Protein AF-0000000082580131 (afdb_homodimer)

Secondary structure (DSSP, 8-state):
-----------HHHHHHHHHHTT-EEEEEEEEEEEEEEHHHHHT--TT-EEEEEEETTSPEEEEETTEEEEEEEEEEETTEEEEEEEEE--HHHHTT-/-----------HHHHHHHHHHTT-EEEEEEEEEEEEEEHHHHHT--TT-EEEEEEETTSPEEEEETTEEEEEEEEEEETTEEEEEEEEE--HHHHTT-

InterPro domains:
  IPR001172 Flagellar motor switch FliN/Type III secretion HrcQb [PR00956] (20-36)
  IPR001172 Flagellar motor s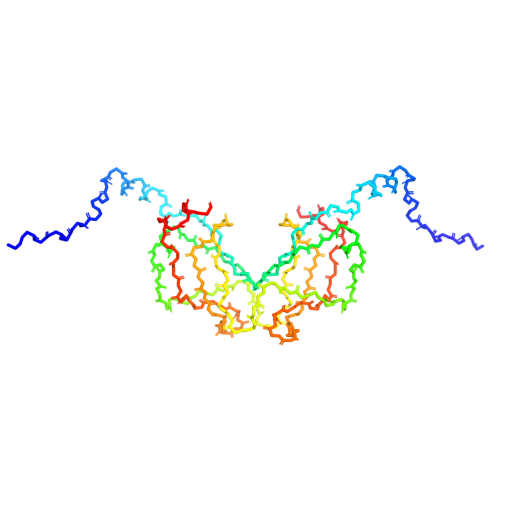witch FliN/Type III secretion HrcQb [PR00956] (37-53)
  IPR001172 Flagellar motor switch FliN/Type III secretion HrcQb [PR00956] (53-66)
  IPR001172 Flagellar motor switch FliN/Type III secretion HrcQb [PR00956] (66-81)
  IPR001543 Flagellar motor switch protein FliN-like, C-terminal domain [PF01052] (20-90)
  IPR012826 Flagellar motor switch FliN [TIGR02480] (18-91)
  IPR036429 SpoA-like superfamily [G3DSA:2.30.330.10] (9-98)
  IPR036429 SpoA-like superfamily [SSF101801] (17-95)
  IPR051469 Flagellar motor switch protein FliN/MopA/SpaO [PTHR43484] (13-96)

Organism: NCBI:txid68569

Radius of gyration: 21.47 Å; Cα contacts (8 Å, |Δi|>4): 349; chains: 2; bounding box: 39×54×79 Å

Foldseek 3Di:
DPPCPVPVPPPPVNVVVCVVCVPPDWDKDWDQFADDDDPVVVVPDDPPDDDDGPHDPPDWIFMDIVNHTFATFDWDDDDPDIDTDTDTGDDPVVVPPD/DPCCPVPVPPPPVNVVVCVVCVPPDWDKDWDQFADDDDPVVVVPDDPPDDDDGPDDPPDWIFMDIVNHTFATFDWDDDDPDIDTDTDTGDDPVVVPPD

Structure (mmCIF, N/CA/C/O backbone):
data_AF-0000000082580131-model_v1
#
loop_
_entity.id
_entity.type
_entity.pdbx_description
1 polymer 'Flagellar motor switch protein FliN'
#
loop_
_atom_site.group_PDB
_atom_site.id
_atom_site.type_symbol
_atom_site.label_atom_id
_atom_site.label_alt_id
_atom_site.label_comp_id
_atom_site.label_asym_id
_atom_site.label_entity_id
_atom_site.label_seq_id
_atom_site.pdbx_PDB_ins_code
_atom_site.Cartn_x
_atom_site.Cartn_y
_atom_site.Cartn_z
_atom_site.occupancy
_atom_site.B_iso_or_equiv
_atom_site.auth_seq_id
_atom_site.auth_comp_id
_atom_site.auth_asym_id
_atom_site.auth_atom_id
_atom_site.pdbx_PDB_model_num
ATOM 1 N N . MET A 1 1 ? 2.676 27.953 40.375 1 39.88 1 MET A N 1
ATOM 2 C CA . MET A 1 1 ? 2.039 27.172 39.312 1 39.88 1 MET A CA 1
ATOM 3 C C . MET A 1 1 ? 2.748 27.391 37.969 1 39.88 1 MET A C 1
ATOM 5 O O . MET A 1 1 ? 2.559 28.422 37.344 1 39.88 1 MET A O 1
ATOM 9 N N . ASN A 1 2 ? 4.082 27.047 37.938 1 44.62 2 ASN A N 1
ATOM 10 C CA . ASN A 1 2 ? 4.992 27.016 36.781 1 44.62 2 ASN A CA 1
ATOM 11 C C . ASN A 1 2 ? 4.375 26.297 35.594 1 44.62 2 ASN A C 1
ATOM 13 O O . ASN A 1 2 ? 4.035 25.109 35.688 1 44.62 2 ASN A O 1
ATOM 17 N N . ASP A 1 3 ? 3.447 26.984 34.906 1 39.78 3 ASP A N 1
ATOM 18 C CA . ASP A 1 3 ? 2.861 26.5 33.656 1 39.78 3 ASP A CA 1
ATOM 19 C C . ASP A 1 3 ? 3.902 25.781 32.781 1 39.78 3 ASP A C 1
ATOM 21 O O . ASP A 1 3 ? 4.785 26.422 32.219 1 39.78 3 ASP A O 1
ATOM 25 N N . MET A 1 4 ? 4.406 24.641 33.156 1 40.66 4 MET A N 1
ATOM 26 C CA . MET A 1 4 ? 5.137 23.578 32.469 1 40.66 4 MET A CA 1
ATOM 27 C C . MET A 1 4 ? 4.559 23.328 31.094 1 40.66 4 MET A C 1
ATOM 29 O O . MET A 1 4 ? 4.812 22.281 30.484 1 40.66 4 MET A O 1
ATOM 33 N N . THR A 1 5 ? 3.631 24.047 30.703 1 41.62 5 THR A N 1
ATOM 34 C CA . THR A 1 5 ? 3.381 23.734 29.312 1 41.62 5 THR A CA 1
ATOM 35 C C . THR A 1 5 ? 4.688 23.688 28.516 1 41.62 5 THR A C 1
ATOM 37 O O . THR A 1 5 ? 5.285 24.719 28.234 1 41.62 5 THR A O 1
ATOM 40 N N . ALA A 1 6 ? 5.68 22.906 28.828 1 40.09 6 ALA A N 1
ATOM 41 C CA . ALA A 1 6 ? 6.793 22.5 27.969 1 40.09 6 ALA A CA 1
ATOM 42 C C . ALA A 1 6 ? 6.41 22.625 26.484 1 40.09 6 ALA A C 1
ATOM 44 O O . ALA A 1 6 ? 5.871 21.672 25.906 1 40.09 6 ALA A O 1
ATOM 45 N N . ALA A 1 7 ? 5.824 23.703 26.047 1 45.91 7 ALA A N 1
ATOM 46 C CA . ALA A 1 7 ? 5.832 23.984 24.609 1 45.91 7 ALA A CA 1
ATOM 47 C C . ALA A 1 7 ? 7.145 23.531 23.969 1 45.91 7 ALA A C 1
ATOM 49 O O . ALA A 1 7 ? 8.227 23.797 24.5 1 45.91 7 ALA A O 1
ATOM 50 N N . PHE A 1 8 ? 7.203 22.359 23.422 1 51.5 8 PHE A N 1
ATOM 51 C CA . PHE A 1 8 ? 8.344 22 22.578 1 51.5 8 PHE A CA 1
ATOM 52 C C . PHE A 1 8 ? 8.93 23.219 21.891 1 51.5 8 PHE A C 1
ATOM 54 O O . PHE A 1 8 ? 8.289 23.812 21.016 1 51.5 8 PHE A O 1
ATOM 61 N N . GLN A 1 9 ? 9.484 24.047 22.719 1 56.69 9 GLN A N 1
ATOM 62 C CA . GLN A 1 9 ? 10.266 25.125 22.109 1 56.69 9 GLN A CA 1
ATOM 63 C C . GLN A 1 9 ? 10.938 24.656 20.812 1 56.69 9 GLN A C 1
ATOM 65 O O . GLN A 1 9 ? 11.922 23.922 20.859 1 56.69 9 GLN A O 1
ATOM 70 N N . VAL A 1 10 ? 10.039 24.531 19.922 1 63.47 10 VAL A N 1
ATOM 71 C CA . VAL A 1 10 ? 10.688 24.375 18.625 1 63.47 10 VAL A CA 1
ATOM 72 C C . VAL A 1 10 ? 11.805 25.406 18.484 1 63.47 10 VAL A C 1
ATOM 74 O O . VAL A 1 10 ? 11.57 26.609 18.625 1 63.47 10 VAL A O 1
ATOM 77 N N . ASP A 1 11 ? 12.992 24.812 18.641 1 73.88 11 ASP A N 1
ATOM 78 C CA . ASP A 1 11 ? 14.125 25.688 18.344 1 73.88 11 ASP A CA 1
ATOM 79 C C . ASP A 1 11 ? 13.844 26.547 17.109 1 73.88 11 ASP A C 1
ATOM 81 O O . ASP A 1 11 ? 13.297 26.062 16.125 1 73.88 11 ASP A O 1
ATOM 85 N N . THR A 1 12 ? 13.789 27.812 17.297 1 78.25 12 THR A N 1
ATOM 86 C CA . THR A 1 12 ? 13.617 28.812 16.25 1 78.25 12 THR A CA 1
ATOM 87 C C . THR A 1 12 ? 14.305 28.359 14.961 1 78.25 12 THR A C 1
ATOM 89 O O . THR A 1 12 ? 13.781 28.578 13.867 1 78.25 12 THR A O 1
ATOM 92 N N . ALA A 1 13 ? 15.383 27.656 15.125 1 81.75 13 ALA A N 1
ATOM 93 C CA . ALA A 1 13 ? 16.109 27.203 13.938 1 81.75 13 ALA A CA 1
ATOM 94 C C . ALA A 1 13 ? 15.305 26.141 13.188 1 81.75 13 ALA A C 1
ATOM 96 O O . ALA A 1 13 ? 15.242 26.141 11.961 1 81.75 13 ALA A O 1
ATOM 97 N N . VAL A 1 14 ? 14.68 25.344 13.914 1 80.88 14 VAL A N 1
ATOM 98 C CA . VAL A 1 14 ? 13.883 24.281 13.312 1 80.88 14 VAL A CA 1
ATOM 99 C C . VAL A 1 14 ? 12.6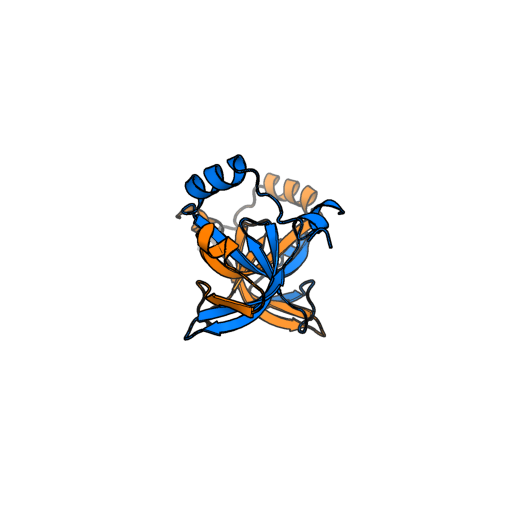64 24.891 12.625 1 80.88 14 VAL A C 1
ATOM 101 O O . VAL A 1 14 ? 12.32 24.5 11.5 1 80.88 14 VAL A O 1
ATOM 104 N N . ALA A 1 15 ? 12.109 25.797 13.242 1 84.38 15 ALA A N 1
ATOM 105 C CA . ALA A 1 15 ? 10.93 26.453 12.68 1 84.38 15 ALA A CA 1
ATOM 106 C C . ALA A 1 15 ? 11.266 27.188 11.383 1 84.38 15 ALA A C 1
ATOM 108 O O . ALA A 1 15 ? 10.484 27.172 10.43 1 84.38 15 ALA A O 1
ATOM 109 N N . ALA A 1 16 ? 12.422 27.828 11.375 1 83.5 16 ALA A N 1
ATOM 110 C CA . ALA A 1 16 ? 12.852 28.531 10.18 1 83.5 16 ALA A CA 1
ATOM 111 C C . ALA A 1 16 ? 13.109 27.578 9.023 1 83.5 16 ALA A C 1
ATOM 113 O O . ALA A 1 16 ? 12.734 27.844 7.883 1 83.5 16 ALA A O 1
ATOM 114 N N . ASN A 1 17 ? 13.711 26.516 9.312 1 87.75 17 ASN A N 1
ATOM 115 C CA . ASN A 1 17 ? 13.977 25.516 8.281 1 87.75 17 ASN A CA 1
ATOM 116 C C . ASN A 1 17 ? 12.688 24.938 7.723 1 87.75 17 ASN A C 1
ATOM 118 O O . ASN A 1 17 ? 12.57 24.703 6.52 1 87.75 17 ASN A O 1
ATOM 122 N N . PHE A 1 18 ? 11.758 24.734 8.531 1 89 18 PHE A N 1
ATOM 123 C CA . PHE A 1 18 ? 10.492 24.172 8.078 1 89 18 PHE A CA 1
ATOM 124 C C . PHE A 1 18 ? 9.805 25.109 7.09 1 89 18 PHE A C 1
ATOM 126 O O . PHE A 1 18 ? 9.188 24.641 6.125 1 89 18 PHE A O 1
ATOM 133 N N . ARG A 1 19 ? 9.945 26.375 7.348 1 90.81 19 ARG A N 1
ATOM 134 C CA . ARG A 1 19 ? 9.312 27.344 6.457 1 90.81 19 ARG A CA 1
ATOM 135 C C . ARG A 1 19 ? 9.844 27.203 5.031 1 90.81 19 ARG A C 1
ATOM 137 O O . ARG A 1 19 ? 9.102 27.391 4.066 1 90.81 19 ARG A O 1
ATOM 144 N N . LEU A 1 20 ? 11.039 26.75 5.004 1 93.19 20 LEU A N 1
ATOM 145 C CA . LEU A 1 20 ? 11.68 26.625 3.699 1 93.19 20 LEU A CA 1
ATOM 146 C C . LEU A 1 20 ? 11.203 25.359 2.984 1 93.19 20 LEU A C 1
ATOM 148 O O . LEU A 1 20 ? 11.25 25.281 1.754 1 93.19 20 LEU A O 1
ATOM 152 N N . LEU A 1 21 ? 10.695 24.453 3.83 1 95.69 21 LEU A N 1
ATOM 153 C CA . LEU A 1 21 ? 10.414 23.141 3.252 1 95.69 21 LEU A CA 1
ATOM 154 C C . LEU A 1 21 ? 8.914 22.875 3.199 1 95.69 21 LEU A C 1
ATOM 156 O O . LEU A 1 21 ? 8.477 21.828 2.717 1 95.69 21 LEU A O 1
ATOM 160 N N . GLN A 1 22 ? 8.156 23.812 3.695 1 94.44 22 GLN A N 1
ATOM 161 C CA . GLN A 1 22 ? 6.734 23.594 3.914 1 94.44 22 GLN A CA 1
ATOM 162 C C . GLN A 1 22 ? 6.027 23.234 2.609 1 94.44 22 GLN A C 1
ATOM 164 O O . GLN A 1 22 ? 5.008 22.547 2.621 1 94.44 22 GLN A O 1
ATOM 169 N N . ASP A 1 23 ? 6.707 23.641 1.451 1 95.94 23 ASP A N 1
ATOM 170 C CA . ASP A 1 23 ? 6.039 23.422 0.169 1 95.94 23 ASP A CA 1
ATOM 171 C C . ASP A 1 23 ? 6.59 22.188 -0.544 1 95.94 23 ASP A C 1
ATOM 173 O O . ASP A 1 23 ? 6.211 21.906 -1.682 1 95.94 23 ASP A O 1
ATOM 177 N N . VAL A 1 24 ? 7.449 21.531 0.183 1 97.06 24 VAL A N 1
ATOM 178 C CA . VAL A 1 24 ? 7.973 20.297 -0.379 1 97.06 24 VAL A CA 1
ATOM 179 C C . VAL A 1 24 ? 6.875 19.234 -0.41 1 97.06 24 VAL A C 1
ATOM 181 O O . VAL A 1 24 ? 6.18 19.016 0.587 1 97.06 24 VAL A O 1
ATOM 184 N N . ASP A 1 25 ? 6.781 18.516 -1.552 1 97.62 25 ASP A N 1
ATOM 185 C CA . ASP A 1 25 ? 5.789 17.469 -1.704 1 97.62 25 ASP A CA 1
ATOM 186 C C . ASP A 1 25 ? 6.32 16.125 -1.174 1 97.62 25 ASP A C 1
ATOM 188 O O . ASP A 1 25 ? 7.488 15.797 -1.378 1 97.62 25 ASP A O 1
ATOM 192 N N . VAL A 1 26 ? 5.457 15.414 -0.522 1 98 26 VAL A N 1
ATOM 193 C CA . VAL A 1 26 ? 5.738 14.055 -0.093 1 98 26 VAL A CA 1
ATOM 194 C C . VAL A 1 26 ? 4.652 13.109 -0.607 1 98 26 VAL A C 1
ATOM 196 O O . VAL A 1 26 ? 3.547 13.547 -0.931 1 98 26 VAL A O 1
ATOM 199 N N . LYS A 1 27 ? 4.992 11.891 -0.697 1 98.31 27 LYS A N 1
ATOM 200 C CA . LYS A 1 27 ? 4.035 10.883 -1.136 1 98.31 27 LYS A CA 1
ATOM 201 C C . LYS A 1 27 ? 3.441 10.133 0.055 1 98.31 27 LYS A C 1
ATOM 203 O O . LYS A 1 27 ? 4.176 9.547 0.853 1 98.31 27 LYS A O 1
ATOM 208 N N . LEU A 1 28 ? 2.146 10.219 0.179 1 98.38 28 LEU A N 1
ATOM 209 C CA . LEU A 1 28 ? 1.403 9.445 1.17 1 98.38 28 LEU A CA 1
ATOM 210 C C . LEU A 1 28 ? 0.778 8.211 0.537 1 98.38 28 LEU A C 1
ATOM 212 O O . LEU A 1 28 ? 0.134 8.305 -0.51 1 98.38 28 LEU A O 1
ATOM 216 N N . THR A 1 29 ? 1.021 7.043 1.125 1 98.38 29 THR A N 1
ATOM 217 C CA . THR A 1 29 ? 0.471 5.793 0.618 1 98.38 29 THR A CA 1
ATOM 218 C C . THR A 1 29 ? -0.304 5.062 1.709 1 98.38 29 THR A C 1
ATOM 220 O O . THR A 1 29 ? 0.115 5.043 2.869 1 98.38 29 THR A O 1
ATOM 223 N N . VAL A 1 30 ? -1.42 4.445 1.305 1 98.38 30 VAL A N 1
ATOM 224 C CA . VAL A 1 30 ? -2.211 3.615 2.205 1 98.38 30 VAL A CA 1
ATOM 225 C C . VAL A 1 30 ? -2.09 2.148 1.795 1 98.38 30 VAL A C 1
ATOM 227 O O . VAL A 1 30 ? -2.406 1.787 0.659 1 98.38 30 VAL A O 1
ATOM 230 N N . GLU A 1 31 ? -1.622 1.353 2.727 1 98.25 31 GLU A N 1
ATOM 231 C CA . GLU A 1 31 ? -1.392 -0.066 2.469 1 98.25 31 GLU A CA 1
ATOM 232 C C . GLU A 1 31 ? -2.373 -0.935 3.25 1 98.25 31 GLU A C 1
ATOM 234 O O . GLU A 1 31 ? -2.615 -0.696 4.434 1 98.25 31 GLU A O 1
ATOM 239 N N . ILE A 1 32 ? -2.98 -1.896 2.611 1 97 32 ILE A N 1
ATOM 240 C CA . ILE A 1 32 ? -3.898 -2.83 3.256 1 97 32 ILE A CA 1
ATOM 241 C C . ILE A 1 32 ? -3.111 -3.814 4.117 1 97 32 ILE A C 1
ATOM 243 O O . ILE A 1 32 ? -3.5 -4.105 5.25 1 97 32 ILE A O 1
ATOM 247 N N . GLY A 1 33 ? -2.09 -4.355 3.445 1 97.25 33 GLY A N 1
ATOM 248 C CA . GLY A 1 33 ? -1.266 -5.336 4.133 1 97.25 33 GLY A CA 1
ATOM 249 C C . GLY A 1 33 ? -0.126 -5.859 3.279 1 97.25 33 GLY A C 1
ATOM 250 O O . GLY A 1 33 ? 0.083 -5.391 2.158 1 97.25 33 GLY A O 1
ATOM 251 N N . SER A 1 34 ? 0.616 -6.711 3.889 1 97.44 34 SER A N 1
ATOM 252 C CA . SER A 1 34 ? 1.752 -7.328 3.211 1 97.44 34 SER A CA 1
ATOM 253 C C . SER A 1 34 ? 1.917 -8.789 3.629 1 97.44 34 SER A C 1
ATOM 255 O O . SER A 1 34 ? 1.246 -9.25 4.551 1 97.44 34 SER A O 1
ATOM 257 N N . THR A 1 35 ? 2.652 -9.516 2.85 1 98.19 35 THR A N 1
ATOM 258 C CA . THR A 1 35 ? 3.064 -10.875 3.193 1 98.19 35 THR A CA 1
ATOM 259 C C . THR A 1 35 ? 4.434 -11.188 2.6 1 98.19 35 THR A C 1
ATOM 261 O O . THR A 1 35 ? 4.918 -10.469 1.721 1 98.19 35 THR A O 1
ATOM 264 N N . ARG A 1 36 ? 5.062 -12.188 3.195 1 98.31 36 ARG A N 1
ATOM 265 C CA . ARG A 1 36 ? 6.312 -12.703 2.645 1 98.31 36 ARG A CA 1
ATOM 266 C C . ARG A 1 36 ? 6.078 -13.977 1.841 1 98.31 36 ARG A C 1
ATOM 268 O O . ARG A 1 36 ? 5.34 -14.859 2.275 1 98.31 36 ARG A O 1
ATOM 275 N N . LEU A 1 37 ? 6.68 -13.953 0.724 1 97.44 37 LEU A N 1
ATOM 276 C CA . LEU A 1 37 ? 6.648 -15.156 -0.103 1 97.44 37 LEU A CA 1
ATOM 277 C C . LEU A 1 37 ? 8.008 -15.414 -0.736 1 97.44 37 LEU A C 1
ATOM 279 O O . LEU A 1 37 ? 8.82 -14.5 -0.881 1 97.44 37 LEU A O 1
ATOM 283 N N . THR A 1 38 ? 8.195 -16.672 -1.113 1 97.5 38 THR A N 1
ATOM 284 C CA . THR A 1 38 ? 9.422 -17.031 -1.813 1 97.5 38 THR A CA 1
ATOM 285 C C . THR A 1 38 ? 9.336 -16.656 -3.289 1 97.5 38 THR A C 1
ATOM 287 O O . THR A 1 38 ? 8.234 -16.469 -3.822 1 97.5 38 THR A O 1
ATOM 290 N N . LEU A 1 39 ? 10.508 -16.578 -3.887 1 96.5 39 LEU A N 1
ATOM 291 C CA . LEU A 1 39 ? 10.539 -16.359 -5.328 1 96.5 39 LEU A CA 1
ATOM 292 C C . LEU A 1 39 ? 9.789 -17.469 -6.059 1 96.5 39 LEU A C 1
ATOM 294 O O . LEU A 1 39 ? 9.125 -17.203 -7.07 1 96.5 39 LEU A O 1
ATOM 298 N N . ARG A 1 40 ? 9.867 -18.594 -5.543 1 96.12 40 ARG A N 1
ATOM 299 C CA . ARG A 1 40 ? 9.141 -19.734 -6.098 1 96.12 40 ARG A CA 1
ATOM 300 C C . ARG A 1 40 ? 7.633 -19.5 -6.07 1 96.12 40 ARG A C 1
ATOM 302 O O . ARG A 1 40 ? 6.945 -19.703 -7.07 1 96.12 40 ARG A O 1
ATOM 309 N N . GLU A 1 41 ? 7.137 -19.062 -4.977 1 96 41 GLU A N 1
ATOM 310 C CA . GLU A 1 41 ? 5.719 -18.75 -4.836 1 96 41 GLU A CA 1
ATOM 311 C C . GLU A 1 41 ? 5.305 -17.609 -5.75 1 96 41 GLU A C 1
ATOM 313 O O . GLU A 1 41 ? 4.219 -17.625 -6.328 1 96 41 GLU A O 1
ATOM 318 N N . LEU A 1 42 ? 6.242 -16.656 -5.844 1 95.62 42 LEU A N 1
ATOM 319 C CA . LEU A 1 42 ? 5.977 -15.5 -6.684 1 95.62 42 LEU A CA 1
ATOM 320 C C . LEU A 1 42 ? 5.789 -15.906 -8.141 1 95.62 42 LEU A C 1
ATOM 322 O O . LEU A 1 42 ? 4.871 -15.43 -8.812 1 95.62 42 LEU A O 1
ATOM 326 N N . LEU A 1 43 ? 6.609 -16.734 -8.664 1 92.5 43 LEU A N 1
ATOM 327 C CA . LEU A 1 43 ? 6.566 -17.188 -10.055 1 92.5 43 LEU A CA 1
ATOM 328 C C . LEU A 1 43 ? 5.305 -18 -10.328 1 92.5 43 LEU A C 1
ATOM 330 O O . LEU A 1 43 ? 4.859 -18.094 -11.469 1 92.5 43 LEU A O 1
ATOM 334 N N . ALA A 1 44 ? 4.777 -18.531 -9.305 1 94.19 44 ALA A N 1
ATOM 335 C CA . ALA A 1 44 ? 3.598 -19.391 -9.445 1 94.19 44 ALA A CA 1
ATOM 336 C C . ALA A 1 44 ? 2.318 -18.562 -9.453 1 94.19 44 ALA A C 1
ATOM 338 O O . ALA A 1 44 ? 1.239 -19.078 -9.758 1 94.19 44 ALA A O 1
ATOM 339 N N . LEU A 1 45 ? 2.52 -17.297 -9.156 1 94.44 45 LEU A N 1
ATOM 340 C CA . LEU A 1 45 ? 1.326 -16.469 -9.109 1 94.44 45 LEU A CA 1
ATOM 341 C C . LEU A 1 45 ? 0.74 -16.281 -10.508 1 94.44 45 LEU A C 1
ATOM 343 O O . LEU A 1 45 ? 1.48 -16.109 -11.484 1 94.44 45 LEU A O 1
ATOM 347 N N . GLY A 1 46 ? -0.524 -16.328 -10.68 1 92.19 46 GLY A N 1
ATOM 348 C CA . GLY A 1 46 ? -1.264 -16.062 -11.898 1 92.19 46 GLY A CA 1
ATOM 349 C C . GLY A 1 46 ? -2.514 -15.234 -11.672 1 92.19 46 GLY A C 1
ATOM 350 O O . GLY A 1 46 ? -2.773 -14.789 -10.555 1 92.19 46 GLY A O 1
ATOM 351 N N . GLU A 1 47 ? -3.084 -15.18 -12.836 1 88.94 47 GLU A N 1
ATOM 352 C CA . GLU A 1 47 ? -4.383 -14.523 -12.742 1 88.94 47 GLU A CA 1
ATOM 353 C C . GLU A 1 47 ? -5.352 -15.328 -11.883 1 88.94 47 GLU A C 1
ATOM 355 O O . GLU A 1 47 ? -5.32 -16.562 -11.898 1 88.94 47 GLU A O 1
ATOM 360 N N . SER A 1 48 ? -5.918 -14.828 -10.859 1 92 48 SER A N 1
ATOM 361 C CA . SER A 1 48 ? -6.961 -15.391 -10.016 1 92 48 SER A CA 1
ATOM 362 C C . SER A 1 48 ? -6.391 -15.898 -8.695 1 92 48 SER A C 1
ATOM 364 O O . SER A 1 48 ? -7.137 -16.344 -7.816 1 92 48 SER A O 1
ATOM 366 N N . SER A 1 49 ? -5.031 -15.891 -8.672 1 96.44 49 SER A N 1
ATOM 367 C CA . SER A 1 49 ? -4.434 -16.281 -7.398 1 96.44 49 SER A CA 1
ATOM 368 C C . SER A 1 49 ? -4.953 -15.414 -6.254 1 96.44 49 SER A C 1
ATOM 370 O O . SER A 1 49 ? -5.168 -14.211 -6.426 1 96.44 49 SER A O 1
ATOM 372 N N . VAL A 1 50 ? -5.109 -16.109 -5.109 1 97.88 50 VAL A N 1
ATOM 373 C CA . VAL A 1 50 ? -5.477 -15.391 -3.896 1 97.88 50 VAL A CA 1
ATOM 374 C C . VAL A 1 50 ? -4.328 -15.445 -2.895 1 97.88 50 VAL A C 1
ATOM 376 O O . VAL A 1 50 ? -3.826 -16.516 -2.57 1 97.88 50 VAL A O 1
ATOM 379 N N . ILE A 1 51 ? -3.861 -14.336 -2.438 1 97.88 51 ILE A N 1
ATOM 380 C CA . ILE A 1 51 ? -2.758 -14.227 -1.49 1 97.88 51 ILE A CA 1
ATOM 381 C C . ILE A 1 51 ? -3.26 -13.633 -0.177 1 97.88 51 ILE A C 1
ATOM 383 O O . ILE A 1 51 ? -3.822 -12.539 -0.161 1 97.88 51 ILE A O 1
ATOM 387 N N . GLU A 1 52 ? -3.111 -14.375 0.856 1 98.19 52 GLU A N 1
ATOM 388 C CA . GLU A 1 52 ? -3.469 -13.891 2.184 1 98.19 52 GLU A CA 1
ATOM 389 C C . GLU A 1 52 ? -2.447 -12.875 2.689 1 98.19 52 GLU A C 1
ATOM 391 O O . GLU A 1 52 ? -1.239 -13.094 2.58 1 98.19 52 GLU A O 1
ATOM 396 N N . LEU A 1 53 ? -2.883 -11.789 3.258 1 98.38 53 LEU A N 1
ATOM 397 C CA . LEU A 1 53 ? -2.014 -10.742 3.799 1 98.38 53 LEU A CA 1
ATOM 398 C C . LEU A 1 53 ? -1.941 -10.828 5.32 1 98.38 53 LEU A C 1
ATOM 400 O O . LEU A 1 53 ? -2.658 -11.625 5.934 1 98.38 53 LEU A O 1
ATOM 404 N N . ASP A 1 54 ? -1.045 -10.016 5.902 1 97.25 54 ASP A N 1
ATOM 405 C CA . ASP A 1 54 ? -0.823 -10.023 7.344 1 97.25 54 ASP A CA 1
ATOM 406 C C . ASP A 1 54 ? -1.687 -8.977 8.039 1 97.25 54 ASP A C 1
ATOM 408 O O . ASP A 1 54 ? -1.219 -8.273 8.938 1 97.25 54 ASP A O 1
ATOM 412 N N . ARG A 1 55 ? -2.896 -8.859 7.602 1 97.12 55 ARG A N 1
ATOM 413 C CA . ARG A 1 55 ? -3.801 -7.879 8.188 1 97.12 55 ARG A CA 1
ATOM 414 C C . ARG A 1 55 ? -5.188 -8.477 8.406 1 97.12 55 ARG A C 1
ATOM 416 O O . ARG A 1 55 ? -5.77 -9.055 7.492 1 97.12 55 ARG A O 1
ATOM 423 N N . GLU A 1 56 ? -5.621 -8.266 9.68 1 97.25 56 GLU A N 1
ATOM 424 C CA . GLU A 1 56 ? -6.992 -8.695 9.938 1 97.25 56 GLU A CA 1
ATOM 425 C C . GLU A 1 56 ? -7.996 -7.742 9.297 1 97.25 56 GLU A C 1
ATOM 427 O O . GLU A 1 56 ? -7.766 -6.535 9.234 1 97.25 56 GLU A O 1
ATOM 432 N N . ALA A 1 57 ? -9.125 -8.242 8.828 1 95 57 ALA A N 1
ATOM 433 C CA . ALA A 1 57 ? -10.141 -7.492 8.094 1 95 57 ALA A CA 1
ATOM 434 C C . ALA A 1 57 ? -10.719 -6.367 8.945 1 95 57 ALA A C 1
ATOM 436 O O . ALA A 1 57 ? -11.242 -5.383 8.414 1 95 57 ALA A O 1
ATOM 437 N N . ASN A 1 58 ? -10.531 -6.383 10.242 1 94.81 58 ASN A N 1
ATOM 438 C CA . ASN A 1 58 ? -11.133 -5.387 11.125 1 94.81 58 ASN A CA 1
ATOM 439 C C . ASN A 1 58 ? -10.086 -4.406 11.656 1 94.81 58 ASN A C 1
ATOM 441 O O . ASN A 1 58 ? -10.414 -3.523 12.453 1 94.81 58 ASN A O 1
ATOM 445 N N . GLU A 1 59 ? -8.898 -4.586 11.164 1 96.75 59 GLU A N 1
ATOM 446 C CA . GLU A 1 59 ? -7.812 -3.74 11.656 1 96.75 59 GLU A CA 1
ATOM 447 C C . GLU A 1 59 ? -7.699 -2.459 10.836 1 96.75 59 GLU A C 1
ATOM 449 O O . GLU A 1 59 ? -8.188 -2.391 9.703 1 96.75 59 GLU A O 1
ATOM 454 N N . LEU A 1 60 ? -7.105 -1.508 11.43 1 96.81 60 LEU A N 1
ATOM 455 C CA . LEU A 1 60 ? -6.777 -0.27 10.727 1 96.81 60 LEU A CA 1
ATOM 456 C C . LEU A 1 60 ? -5.652 -0.496 9.727 1 96.81 60 LEU A C 1
ATOM 458 O O . LEU A 1 60 ? -4.797 -1.362 9.93 1 96.81 60 LEU A O 1
ATOM 462 N N . LEU A 1 61 ? -5.648 0.313 8.727 1 97.62 61 LEU A N 1
ATOM 463 C CA . LEU A 1 61 ? -4.641 0.208 7.684 1 97.62 61 LEU A CA 1
ATOM 464 C C . LEU A 1 61 ? -3.449 1.113 7.98 1 97.62 61 LEU A C 1
ATOM 466 O O . LEU A 1 61 ? -3.594 2.129 8.664 1 97.62 61 LEU A O 1
ATOM 470 N N . ASP A 1 62 ? -2.311 0.72 7.367 1 97.69 62 ASP A N 1
ATOM 471 C CA . ASP A 1 62 ? -1.094 1.497 7.582 1 97.69 62 ASP A CA 1
ATOM 472 C C . ASP A 1 62 ? -1.013 2.67 6.605 1 97.69 62 ASP A C 1
ATOM 474 O O . ASP A 1 62 ? -1.332 2.527 5.426 1 97.69 62 ASP A O 1
ATOM 478 N N . VAL A 1 63 ? -0.607 3.773 7.094 1 97.94 63 VAL A N 1
ATOM 479 C CA . VAL A 1 63 ? -0.384 4.98 6.309 1 97.94 63 VAL A CA 1
ATOM 480 C C . VAL A 1 63 ? 1.098 5.352 6.34 1 97.94 63 VAL A C 1
ATOM 482 O O . VAL A 1 63 ? 1.677 5.527 7.414 1 97.94 63 VAL A O 1
ATOM 485 N N . PHE A 1 64 ? 1.667 5.465 5.172 1 97.38 64 PHE A N 1
ATOM 486 C CA . PHE A 1 64 ? 3.092 5.746 5.055 1 97.38 64 PHE A CA 1
ATOM 487 C C . PHE A 1 64 ? 3.324 7.09 4.375 1 97.38 64 PHE A C 1
ATOM 489 O O . PHE A 1 64 ? 2.568 7.477 3.48 1 97.38 64 PHE A O 1
ATOM 496 N N . VAL A 1 65 ? 4.34 7.734 4.742 1 97.19 65 VAL A N 1
ATOM 497 C CA . VAL A 1 65 ? 4.891 8.852 3.988 1 97.19 65 VAL A CA 1
ATOM 498 C C . VAL A 1 65 ? 6.32 8.531 3.555 1 97.19 65 VAL A C 1
ATOM 500 O O . VAL A 1 65 ? 7.191 8.297 4.391 1 97.19 65 VAL A O 1
ATOM 503 N N . ASN A 1 66 ? 6.445 8.508 2.307 1 96.25 66 ASN A N 1
ATOM 504 C CA . ASN A 1 66 ? 7.73 8.125 1.73 1 96.25 66 ASN A CA 1
ATOM 505 C C . ASN A 1 66 ? 8.273 6.852 2.371 1 96.25 66 ASN A C 1
ATOM 507 O O . ASN A 1 66 ? 9.445 6.789 2.74 1 96.25 66 ASN A O 1
ATOM 511 N N . GLY A 1 67 ? 7.352 5.918 2.607 1 93.56 67 GLY A N 1
ATOM 512 C CA . GLY A 1 67 ? 7.746 4.605 3.088 1 93.56 67 GLY A CA 1
ATOM 513 C C . GLY A 1 67 ? 7.836 4.523 4.602 1 93.56 67 GLY A C 1
ATOM 514 O O . GLY A 1 67 ? 8.062 3.447 5.156 1 93.56 67 GLY A O 1
ATOM 515 N N . THR A 1 68 ? 7.621 5.598 5.273 1 94.88 68 THR A N 1
ATOM 516 C CA . THR A 1 68 ? 7.668 5.641 6.73 1 94.88 68 THR A CA 1
ATOM 517 C C . THR A 1 68 ? 6.266 5.57 7.324 1 94.88 68 THR A C 1
ATOM 519 O O . THR A 1 68 ? 5.379 6.332 6.926 1 94.88 68 THR A O 1
ATOM 522 N N . LEU A 1 69 ? 6.121 4.695 8.25 1 96.31 69 LEU A N 1
ATOM 523 C CA . LEU A 1 69 ? 4.828 4.586 8.914 1 96.31 69 LEU A CA 1
ATOM 524 C C . LEU A 1 69 ? 4.562 5.809 9.789 1 96.31 69 LEU A C 1
ATOM 526 O O . LEU A 1 69 ? 5.34 6.113 10.695 1 96.31 69 LEU A O 1
ATOM 530 N N . ILE A 1 70 ? 3.467 6.445 9.516 1 95.81 70 ILE A N 1
ATOM 531 C CA . ILE A 1 70 ? 3.191 7.648 10.289 1 95.81 70 ILE A CA 1
ATOM 532 C C . ILE A 1 70 ? 1.906 7.465 11.094 1 95.81 70 ILE A C 1
ATOM 534 O O . ILE A 1 70 ? 1.604 8.258 11.992 1 95.81 70 ILE A O 1
ATOM 538 N N . GLY A 1 71 ? 1.128 6.535 10.742 1 96.38 71 GLY A N 1
ATOM 539 C CA . GLY A 1 71 ? -0.141 6.312 11.414 1 96.38 71 GLY A CA 1
ATOM 540 C C . GLY A 1 71 ? -0.973 5.215 10.773 1 96.38 71 GLY A C 1
ATOM 541 O O . GLY A 1 71 ? -0.475 4.465 9.93 1 96.38 71 GLY A O 1
ATOM 542 N N . ARG A 1 72 ? -2.207 5.137 11.297 1 97.38 72 ARG A N 1
ATOM 543 C CA . ARG A 1 72 ? -3.168 4.168 10.781 1 97.38 72 ARG A CA 1
ATOM 544 C C . ARG A 1 72 ? -4.547 4.797 10.617 1 97.38 72 ARG A C 1
ATOM 546 O O . ARG A 1 72 ? -4.863 5.793 11.266 1 97.38 72 ARG A O 1
ATOM 553 N N . GLY A 1 73 ? -5.305 4.203 9.672 1 97.5 73 GLY A N 1
ATOM 554 C CA . GLY A 1 73 ? -6.621 4.777 9.43 1 97.5 73 GLY A CA 1
ATOM 555 C C . GLY A 1 73 ? -7.594 3.791 8.812 1 97.5 73 GLY A C 1
ATOM 556 O O . GLY A 1 73 ? -7.254 2.629 8.586 1 97.5 73 GLY A O 1
ATOM 557 N N . GLU A 1 74 ? -8.797 4.215 8.609 1 97 74 GLU A N 1
ATOM 558 C CA . GLU A 1 74 ? -9.883 3.48 7.965 1 97 74 GLU A CA 1
ATOM 559 C C . GLU A 1 74 ? -10.086 3.955 6.527 1 97 74 GLU A C 1
ATOM 561 O O . GLU A 1 74 ? -9.977 5.148 6.238 1 97 74 GLU A O 1
ATOM 566 N N . VAL A 1 75 ? -10.383 3.008 5.664 1 96.19 75 VAL A N 1
ATOM 567 C CA . VAL A 1 75 ? -10.68 3.375 4.281 1 96.19 75 VAL A C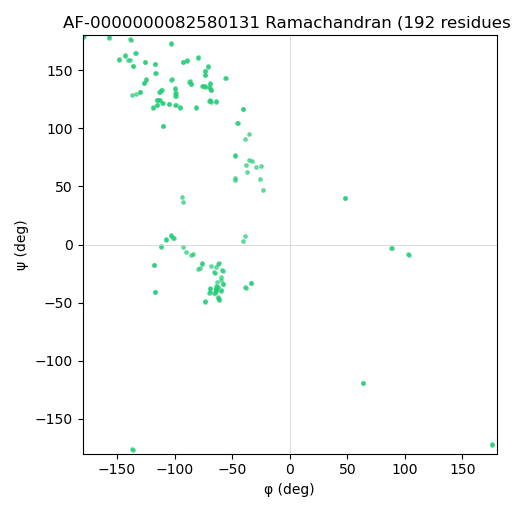A 1
ATOM 568 C C . VAL A 1 75 ? -12.086 3.959 4.199 1 96.19 75 VAL A C 1
ATOM 570 O O . VAL A 1 75 ? -13.023 3.436 4.812 1 96.19 75 VAL A O 1
ATOM 573 N N . VAL A 1 76 ? -12.188 5.055 3.43 1 97.19 76 VAL A N 1
ATOM 574 C CA . VAL A 1 76 ? -13.477 5.684 3.154 1 97.19 76 VAL A CA 1
ATOM 575 C C . VAL A 1 76 ? -13.594 5.996 1.665 1 97.19 76 VAL A C 1
ATOM 577 O O . VAL A 1 76 ? -12.609 5.91 0.929 1 97.19 76 VAL A O 1
ATOM 580 N N . THR A 1 77 ? -14.836 6.281 1.259 1 97.19 77 THR A N 1
ATOM 581 C CA . THR A 1 77 ? -15.055 6.75 -0.106 1 97.19 77 THR A CA 1
ATOM 582 C C . THR A 1 77 ? -15.336 8.25 -0.126 1 97.19 77 THR A C 1
ATOM 584 O O . THR A 1 77 ? -16.188 8.734 0.626 1 97.19 77 THR A O 1
ATOM 587 N N . VAL A 1 78 ? -14.523 8.891 -0.811 1 95.88 78 VAL A N 1
ATOM 588 C CA . VAL A 1 78 ? -14.719 10.32 -1.038 1 95.88 78 VAL A CA 1
ATOM 589 C C . VAL A 1 78 ? -15.094 10.562 -2.498 1 95.88 78 VAL A C 1
ATOM 591 O O . VAL A 1 78 ? -14.227 10.57 -3.375 1 95.88 78 VAL A O 1
ATOM 594 N N . GLY A 1 79 ? -16.406 10.797 -2.727 1 94.81 79 GLY A N 1
ATOM 595 C CA . GLY A 1 79 ? -16.844 10.805 -4.113 1 94.81 79 GLY A CA 1
ATOM 596 C C . GLY A 1 79 ? -16.672 9.469 -4.801 1 94.81 79 GLY A C 1
ATOM 597 O O . GLY A 1 79 ? -17.25 8.461 -4.375 1 94.81 79 GLY A O 1
ATOM 598 N N . GLU A 1 80 ? -15.867 9.469 -5.848 1 96.88 80 GLU A N 1
ATOM 599 C CA . GLU A 1 80 ? -15.633 8.234 -6.594 1 96.88 80 GLU A CA 1
ATOM 600 C C . GLU A 1 80 ? -14.273 7.637 -6.258 1 96.88 80 GLU A C 1
ATOM 602 O O . GLU A 1 80 ? -13.867 6.629 -6.84 1 96.88 80 GLU A O 1
ATOM 607 N N . LYS A 1 81 ? -13.664 8.273 -5.23 1 97.38 81 LYS A N 1
ATOM 608 C CA . LYS A 1 81 ? -12.297 7.855 -4.914 1 97.38 81 LYS A CA 1
ATOM 609 C C . LYS A 1 81 ? -12.219 7.258 -3.514 1 97.38 81 LYS A C 1
ATOM 611 O O . LYS A 1 81 ? -13.062 7.547 -2.662 1 97.38 81 LYS A O 1
ATOM 616 N N . PHE A 1 82 ? -11.203 6.441 -3.402 1 97.38 82 PHE A N 1
ATOM 617 C CA . PHE A 1 82 ? -10.875 6.016 -2.045 1 97.38 82 PHE A CA 1
ATOM 618 C C . PHE A 1 82 ? -10.211 7.148 -1.27 1 97.38 82 PHE A C 1
ATOM 620 O O . PHE A 1 82 ? -9.5 7.969 -1.849 1 97.38 82 PHE A O 1
ATOM 627 N N . GLY A 1 83 ? -10.438 7.148 0.027 1 97.69 83 GLY A N 1
ATOM 628 C CA . GLY A 1 83 ? -9.727 7.957 1.001 1 97.69 83 GLY A CA 1
ATOM 629 C C . GLY A 1 83 ? -9.391 7.203 2.273 1 97.69 83 GLY A C 1
ATOM 630 O O . GLY A 1 83 ? -9.727 6.023 2.412 1 97.69 83 GLY A O 1
ATOM 631 N N . VAL A 1 84 ? -8.695 7.871 3.121 1 98 84 VAL A N 1
ATOM 632 C CA . VAL A 1 84 ? -8.383 7.309 4.434 1 98 84 VAL A CA 1
ATOM 633 C C . VAL A 1 84 ? -8.734 8.32 5.523 1 98 84 VAL A C 1
ATOM 635 O O . VAL A 1 84 ? -8.438 9.508 5.391 1 98 84 VAL A O 1
ATOM 638 N N . ARG A 1 85 ? -9.461 7.836 6.527 1 98.38 85 ARG A N 1
ATOM 639 C CA . ARG A 1 85 ? -9.656 8.602 7.75 1 98.38 85 ARG A CA 1
ATOM 640 C C . ARG A 1 85 ? -8.641 8.211 8.82 1 98.38 85 ARG A C 1
ATOM 642 O O . ARG A 1 85 ? -8.617 7.059 9.266 1 98.38 85 ARG A O 1
ATOM 649 N N . MET A 1 86 ? -7.848 9.18 9.188 1 97.69 86 MET A N 1
ATOM 650 C CA . MET A 1 86 ? -6.809 8.906 10.18 1 97.69 86 MET A CA 1
ATOM 651 C C . MET A 1 86 ? -7.414 8.617 11.547 1 97.69 86 MET A C 1
ATOM 653 O O . MET A 1 86 ? -8.289 9.352 12.008 1 97.69 86 MET A O 1
ATOM 657 N N . THR A 1 87 ? -6.898 7.52 12.156 1 97.44 87 THR A N 1
ATOM 658 C CA . THR A 1 87 ? -7.375 7.145 13.484 1 97.44 87 THR A CA 1
ATOM 659 C C . THR A 1 87 ? -6.242 7.219 14.508 1 97.44 87 THR A C 1
ATOM 661 O O . THR A 1 87 ? -6.453 7.652 15.641 1 97.44 87 THR A O 1
ATOM 664 N N . GLU A 1 88 ? -4.996 6.773 14.148 1 94.44 88 GLU A N 1
ATOM 665 C CA . GLU A 1 88 ? -3.809 6.785 15 1 94.44 88 GLU A CA 1
ATOM 666 C C . GLU A 1 88 ? -2.639 7.48 14.312 1 94.44 88 GLU A C 1
ATOM 668 O O . GLU A 1 88 ? -2.422 7.297 13.109 1 94.44 88 GLU A O 1
ATOM 673 N N . LEU A 1 89 ? -1.967 8.219 15.055 1 93.12 89 LEU A N 1
ATOM 674 C CA . LEU A 1 89 ? -0.708 8.789 14.578 1 93.12 89 LEU A CA 1
ATOM 675 C C . LEU A 1 89 ? 0.472 8.219 15.359 1 93.12 89 LEU A C 1
ATOM 677 O O . LEU A 1 89 ? 0.391 8.039 16.578 1 93.12 89 LEU A O 1
ATOM 681 N N . VAL A 1 90 ? 1.396 7.816 14.641 1 87.75 90 VAL A N 1
ATOM 682 C CA . VAL A 1 90 ? 2.58 7.262 15.297 1 87.75 90 VAL A CA 1
ATOM 683 C C . VAL A 1 90 ? 3.494 8.398 15.75 1 87.75 90 VAL A C 1
ATOM 685 O O . VAL A 1 90 ? 3.791 9.312 14.984 1 87.75 90 VAL A O 1
ATOM 688 N N . SER A 1 91 ? 3.693 8.469 17.094 1 76.19 91 SER A N 1
ATOM 689 C CA . SER A 1 91 ? 4.602 9.469 17.641 1 76.19 91 SER A CA 1
ATOM 690 C C . SER A 1 91 ? 6.051 9.156 17.281 1 76.19 91 SER A C 1
ATOM 692 O O . SER A 1 91 ? 6.426 7.992 17.156 1 76.19 91 SER A O 1
ATOM 694 N N . PRO A 1 92 ? 6.773 10.125 16.625 1 62.47 92 PRO A N 1
ATOM 695 C CA . PRO A 1 92 ? 8.195 9.891 16.344 1 62.47 92 PRO A CA 1
ATOM 696 C C . PRO A 1 92 ? 8.906 9.18 17.484 1 62.47 92 PRO A C 1
ATOM 698 O O . PRO A 1 92 ? 9.844 8.414 17.25 1 62.47 92 PRO A O 1
ATOM 701 N N . ASP A 1 93 ? 8.57 9.469 18.656 1 57.59 93 ASP A N 1
ATOM 702 C CA . ASP A 1 93 ? 9.297 8.867 19.766 1 57.59 93 ASP A CA 1
ATOM 703 C C . ASP A 1 93 ? 9.195 7.34 19.719 1 57.59 93 ASP A C 1
ATOM 705 O O . ASP A 1 93 ? 10.148 6.641 20.078 1 57.59 93 ASP A O 1
ATOM 709 N N . LYS A 1 94 ? 8.102 6.836 19.391 1 53.88 94 LYS A N 1
ATOM 710 C CA . LYS A 1 94 ? 7.914 5.387 19.453 1 53.88 94 LYS A CA 1
ATOM 711 C C . LYS A 1 94 ? 8.609 4.703 18.281 1 53.88 94 LYS A C 1
ATOM 713 O O . LYS A 1 94 ? 8.695 3.473 18.234 1 53.88 94 LYS A O 1
ATOM 718 N N . ARG A 1 95 ? 8.977 5.176 17.312 1 51.09 95 ARG A N 1
ATOM 719 C CA . ARG A 1 95 ? 9.688 4.5 16.234 1 51.09 95 ARG A CA 1
ATOM 720 C C . ARG A 1 95 ? 11.039 3.967 16.703 1 51.09 95 ARG A C 1
ATOM 722 O O . ARG A 1 95 ? 11.594 3.045 16.109 1 51.09 95 ARG A O 1
ATOM 729 N N . ALA A 1 96 ? 11.617 4.613 17.578 1 47.78 96 ALA A N 1
ATOM 730 C CA . ALA A 1 96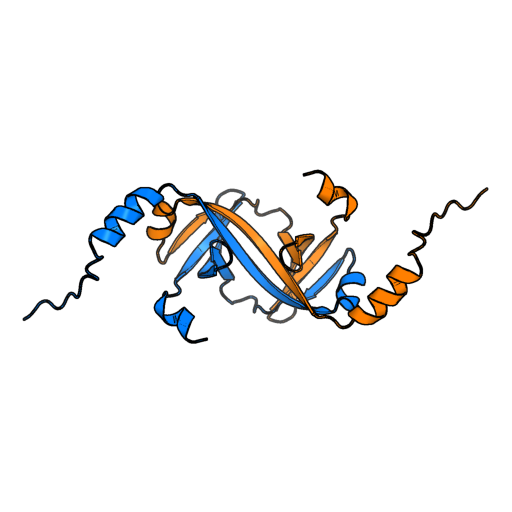 ? 12.984 4.316 18 1 47.78 96 ALA A CA 1
ATOM 731 C C . ALA A 1 96 ? 13.062 2.982 18.734 1 47.78 96 ALA A C 1
ATOM 733 O O . ALA A 1 96 ? 14.148 2.434 18.922 1 47.78 96 ALA A O 1
ATOM 734 N N . GLY A 1 97 ? 12.109 2.541 19.156 1 37.28 97 GLY A N 1
ATOM 735 C CA . GLY A 1 97 ? 12.328 1.395 20.031 1 37.28 97 GLY A CA 1
ATOM 736 C C . GLY A 1 97 ? 12.32 0.073 19.281 1 37.28 97 GLY A C 1
ATOM 737 O O . GLY A 1 97 ? 12.391 -0.993 19.891 1 37.28 97 GLY A O 1
ATOM 738 N N . ARG A 1 98 ? 11.992 0.085 18 1 36.41 98 ARG A N 1
ATOM 739 C CA . ARG A 1 98 ? 12.156 -1.269 17.484 1 36.41 98 ARG A CA 1
ATOM 740 C C . ARG A 1 98 ? 13.57 -1.478 16.953 1 36.41 98 ARG A C 1
ATOM 742 O O . ARG A 1 98 ? 14.195 -0.541 16.453 1 36.41 98 ARG A O 1
ATOM 749 N N . MET B 1 1 ? 4.988 -26 -41.094 1 39.62 1 MET B N 1
ATOM 750 C CA . MET B 1 1 ? 4.34 -25.406 -39.906 1 39.62 1 MET B CA 1
ATOM 751 C C . MET B 1 1 ? 5.289 -25.375 -38.719 1 39.62 1 MET B C 1
ATOM 753 O O . MET B 1 1 ? 5.562 -26.406 -38.094 1 39.62 1 MET B O 1
ATOM 757 N N . ASN B 1 2 ? 6.418 -24.594 -38.781 1 44.38 2 ASN B N 1
ATOM 758 C CA . ASN B 1 2 ? 7.445 -24.25 -37.812 1 44.38 2 ASN B CA 1
ATOM 759 C C . ASN B 1 2 ? 6.832 -23.812 -36.469 1 44.38 2 ASN B C 1
ATOM 761 O O . ASN B 1 2 ? 6.105 -22.812 -36.438 1 44.38 2 ASN B O 1
ATOM 765 N N . ASP B 1 3 ? 6.359 -24.75 -35.656 1 39.47 3 ASP B N 1
ATOM 766 C CA . ASP B 1 3 ? 5.91 -24.516 -34.281 1 39.47 3 ASP B CA 1
ATOM 767 C C . ASP B 1 3 ? 6.801 -23.484 -33.594 1 39.47 3 ASP B C 1
ATOM 769 O O . ASP B 1 3 ? 7.922 -23.797 -33.188 1 39.47 3 ASP B O 1
ATOM 773 N N . MET B 1 4 ? 6.891 -22.234 -34.031 1 42.56 4 MET B N 1
ATOM 774 C CA . MET B 1 4 ? 7.363 -21 -33.406 1 42.56 4 MET B CA 1
ATOM 775 C C . MET B 1 4 ? 6.938 -20.953 -31.953 1 42.56 4 MET B C 1
ATOM 777 O O . MET B 1 4 ? 6.078 -20.141 -31.578 1 42.56 4 MET B O 1
ATOM 781 N N . THR B 1 5 ? 6.418 -21.953 -31.469 1 46.28 5 THR B N 1
ATOM 782 C CA . THR B 1 5 ? 6.281 -21.797 -30.016 1 46.28 5 THR B CA 1
ATOM 783 C C . THR B 1 5 ? 7.586 -21.297 -29.406 1 46.28 5 THR B C 1
ATOM 785 O O . THR B 1 5 ? 8.555 -22.047 -29.281 1 46.28 5 THR B O 1
ATOM 788 N N . ALA B 1 6 ? 8.18 -20.234 -29.781 1 43.03 6 ALA B N 1
ATOM 789 C CA . ALA B 1 6 ? 9.234 -19.484 -29.109 1 43.03 6 ALA B CA 1
ATOM 790 C C . ALA B 1 6 ? 9.172 -19.703 -27.594 1 43.03 6 ALA B C 1
ATOM 792 O O . ALA B 1 6 ? 8.43 -19.016 -26.891 1 43.03 6 ALA B O 1
ATOM 793 N N . ALA B 1 7 ? 9.219 -20.828 -27.109 1 47.34 7 ALA B N 1
ATOM 794 C CA . ALA B 1 7 ? 9.578 -21.047 -25.703 1 47.34 7 ALA B CA 1
ATOM 795 C C . ALA B 1 7 ? 10.688 -20.109 -25.266 1 47.34 7 ALA B C 1
ATOM 797 O O . ALA B 1 7 ? 11.695 -19.953 -25.969 1 47.34 7 ALA B O 1
ATOM 798 N N . PHE B 1 8 ? 10.367 -18.922 -24.734 1 51.22 8 PHE B N 1
ATOM 799 C CA . PHE B 1 8 ? 11.406 -18.156 -24.062 1 51.22 8 PHE B CA 1
ATOM 800 C C . PHE B 1 8 ? 12.508 -19.094 -23.547 1 51.22 8 PHE B C 1
ATOM 802 O O . PHE B 1 8 ? 12.289 -19.859 -22.609 1 51.22 8 PHE B O 1
ATOM 809 N N . GLN B 1 9 ? 13.188 -19.656 -24.484 1 56.97 9 GLN B N 1
ATOM 810 C CA . GLN B 1 9 ? 14.383 -20.391 -24.062 1 56.97 9 GLN B CA 1
ATOM 811 C C . GLN B 1 9 ? 15.062 -19.703 -22.891 1 56.97 9 GLN B C 1
ATOM 813 O O . GLN B 1 9 ? 15.703 -18.672 -23.047 1 56.97 9 GLN B O 1
ATOM 818 N N . VAL B 1 10 ? 14.359 -19.875 -21.812 1 63.88 10 VAL B N 1
ATOM 819 C CA . VAL B 1 10 ? 15.133 -19.484 -20.641 1 63.88 10 VAL B CA 1
ATOM 820 C C . VAL B 1 10 ? 16.547 -20.047 -20.75 1 63.88 10 VAL B C 1
ATOM 822 O O . VAL B 1 10 ? 16.734 -21.25 -20.922 1 63.88 10 VAL B O 1
ATOM 825 N N . ASP B 1 11 ? 17.406 -19.078 -21.078 1 74.62 11 ASP B N 1
ATOM 826 C CA . ASP B 1 11 ? 18.812 -19.484 -21.031 1 74.62 11 ASP B CA 1
ATOM 827 C C . ASP B 1 11 ? 19.078 -20.375 -19.812 1 74.62 11 ASP B C 1
ATOM 829 O O . ASP B 1 11 ? 18.594 -20.094 -18.719 1 74.62 11 ASP B O 1
ATOM 833 N N . THR B 1 12 ? 19.438 -21.562 -20.031 1 78.69 12 THR B N 1
ATOM 834 C CA . THR B 1 12 ? 19.828 -22.547 -19 1 78.69 12 THR B CA 1
ATOM 835 C C . THR B 1 12 ? 20.531 -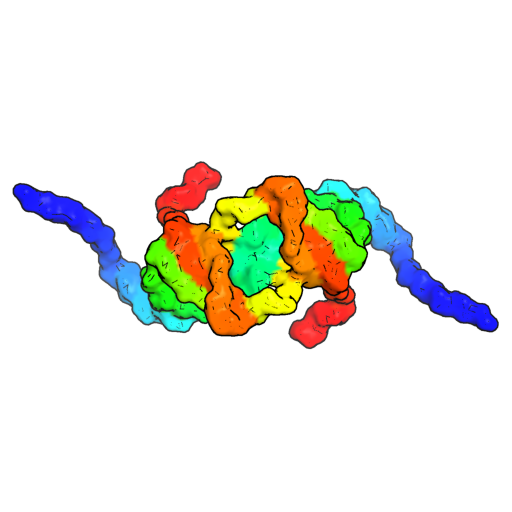21.859 -17.844 1 78.69 12 THR B C 1
ATOM 837 O O . THR B 1 12 ? 20.344 -22.234 -16.688 1 78.69 12 THR B O 1
ATOM 840 N N . ALA B 1 13 ? 21.25 -20.812 -18.156 1 82.5 13 ALA B N 1
ATOM 841 C CA . ALA B 1 13 ? 21.969 -20.109 -17.094 1 82.5 13 ALA B CA 1
ATOM 842 C C . ALA B 1 13 ? 20.984 -19.391 -16.172 1 82.5 13 ALA B C 1
ATOM 844 O O . ALA B 1 13 ? 21.172 -19.391 -14.953 1 82.5 13 ALA B O 1
ATOM 845 N N . VAL B 1 14 ? 20 -18.875 -16.734 1 81.19 14 VAL B N 1
ATOM 846 C CA . VAL B 1 14 ? 19.016 -18.156 -15.945 1 81.19 14 VAL B CA 1
ATOM 847 C C . VAL B 1 14 ? 18.234 -19.156 -15.078 1 81.19 14 VAL B C 1
ATOM 849 O O . VAL B 1 14 ? 18 -18.891 -13.891 1 81.19 14 VAL B O 1
ATOM 852 N N . ALA B 1 15 ? 17.938 -20.219 -15.633 1 84.69 15 ALA B N 1
ATOM 853 C CA . ALA B 1 15 ? 17.188 -21.234 -14.898 1 84.69 15 ALA B CA 1
ATOM 854 C C . ALA B 1 15 ? 18 -21.766 -13.719 1 84.69 15 ALA B C 1
ATOM 856 O O . ALA B 1 15 ? 17.453 -22.016 -12.641 1 84.69 15 ALA B O 1
ATOM 857 N N . ALA B 1 16 ? 19.297 -21.938 -13.945 1 84.44 16 ALA B N 1
ATOM 858 C CA . ALA B 1 16 ? 20.172 -22.422 -12.875 1 84.44 16 ALA B CA 1
ATOM 859 C C . ALA B 1 16 ? 20.266 -21.406 -11.75 1 84.44 16 ALA B C 1
ATOM 861 O O . ALA B 1 16 ? 20.25 -21.781 -10.57 1 84.44 16 ALA B O 1
ATOM 862 N N . ASN B 1 17 ? 20.375 -20.203 -12.102 1 88.19 17 ASN B N 1
ATOM 863 C CA . ASN B 1 17 ? 20.453 -19.156 -11.094 1 88.19 17 ASN B CA 1
ATOM 864 C C . ASN B 1 17 ? 19.172 -19.062 -10.281 1 88.19 17 ASN B C 1
ATOM 866 O O . ASN B 1 17 ? 19.203 -18.859 -9.07 1 88.19 17 ASN B O 1
ATOM 870 N N . PHE B 1 18 ? 18.078 -19.234 -10.891 1 89.12 18 PHE B N 1
ATOM 871 C CA . PHE B 1 18 ? 16.812 -19.141 -10.188 1 89.12 18 PHE B CA 1
ATOM 872 C C . PHE B 1 18 ? 16.703 -20.234 -9.133 1 89.12 18 PHE B C 1
ATOM 874 O O . PHE B 1 18 ? 16.156 -20.016 -8.047 1 89.12 18 PHE B O 1
ATOM 881 N N . ARG B 1 19 ? 17.25 -21.375 -9.477 1 91.06 19 ARG B N 1
ATOM 882 C CA . ARG B 1 19 ? 17.188 -22.484 -8.523 1 91.06 19 ARG B CA 1
ATOM 883 C C . ARG B 1 19 ? 17.875 -22.109 -7.219 1 91.06 19 ARG B C 1
ATOM 885 O O . ARG B 1 19 ? 17.438 -22.531 -6.141 1 91.06 19 ARG B O 1
ATOM 892 N N . LEU B 1 20 ? 18.828 -21.281 -7.383 1 93.44 20 LEU B N 1
ATOM 893 C CA . LEU B 1 20 ? 19.594 -20.891 -6.211 1 93.44 20 LEU B CA 1
ATOM 894 C C . LEU B 1 20 ? 18.844 -19.859 -5.375 1 93.44 20 LEU B C 1
ATOM 896 O O . LEU B 1 20 ? 19.078 -19.734 -4.172 1 93.44 20 LEU B O 1
ATOM 900 N N . LEU B 1 21 ? 17.891 -19.219 -6.078 1 95.81 21 LEU B N 1
ATOM 901 C CA . LEU B 1 21 ? 17.266 -18.078 -5.406 1 95.81 21 LEU B CA 1
ATOM 902 C C . LEU B 1 21 ? 15.812 -18.375 -5.07 1 95.81 21 LEU B C 1
ATOM 904 O O . LEU B 1 21 ? 15.125 -17.531 -4.477 1 95.81 21 LEU B O 1
ATOM 908 N N . GLN B 1 22 ? 15.391 -19.547 -5.457 1 94.44 22 GLN B N 1
ATOM 909 C CA . GLN B 1 22 ? 13.969 -19.875 -5.402 1 94.44 22 GLN B CA 1
ATOM 910 C C . GLN B 1 22 ? 13.422 -19.734 -3.98 1 94.44 22 GLN B C 1
ATOM 912 O O . GLN B 1 22 ? 12.242 -19.453 -3.783 1 94.44 22 GLN B O 1
ATOM 917 N N . ASP B 1 23 ? 14.383 -19.828 -2.971 1 96 23 ASP B N 1
ATOM 918 C CA . ASP B 1 23 ? 13.93 -19.812 -1.582 1 96 23 ASP B CA 1
ATOM 919 C C . ASP B 1 23 ? 14.125 -18.438 -0.944 1 96 23 ASP B C 1
ATOM 921 O O . ASP B 1 23 ? 13.891 -18.266 0.253 1 96 23 ASP B O 1
ATOM 925 N N . VAL B 1 24 ? 14.547 -17.547 -1.806 1 97.12 24 VAL B N 1
ATOM 926 C CA . VAL B 1 24 ? 14.68 -16.172 -1.311 1 97.12 24 VAL B CA 1
ATOM 927 C C . VAL B 1 24 ? 13.297 -15.578 -1.047 1 97.12 24 VAL B C 1
ATOM 929 O O . VAL B 1 24 ? 12.406 -15.672 -1.893 1 97.12 24 VAL B O 1
ATOM 932 N N . ASP B 1 25 ? 13.156 -14.914 0.106 1 97.62 25 ASP B N 1
ATOM 933 C CA . ASP B 1 25 ? 11.891 -14.281 0.471 1 97.62 25 ASP B CA 1
ATOM 934 C C . ASP B 1 25 ? 11.805 -12.867 -0.102 1 97.62 25 ASP B C 1
ATOM 936 O O . ASP B 1 25 ? 12.797 -12.125 -0.102 1 97.62 25 ASP B O 1
ATOM 940 N N . VAL B 1 26 ? 10.664 -12.516 -0.559 1 98.06 26 VAL B N 1
ATOM 941 C CA . VAL B 1 26 ? 10.352 -11.156 -0.989 1 98.06 26 VAL B CA 1
ATOM 942 C C . VAL B 1 26 ? 9.109 -10.656 -0.255 1 98.06 26 VAL B C 1
ATOM 944 O O . VAL B 1 26 ? 8.312 -11.445 0.25 1 98.06 26 VAL B O 1
ATOM 947 N N . LYS B 1 27 ? 8.992 -9.391 -0.186 1 98.31 27 LYS B N 1
ATOM 948 C CA . LYS B 1 27 ? 7.832 -8.773 0.451 1 98.31 27 LYS B CA 1
ATOM 949 C C . LYS B 1 27 ? 6.809 -8.328 -0.588 1 98.31 27 LYS B C 1
ATOM 951 O O . LYS B 1 27 ? 7.125 -7.539 -1.481 1 98.31 27 LYS B O 1
ATOM 956 N N . LEU B 1 28 ? 5.629 -8.875 -0.471 1 98.38 28 LEU B N 1
ATOM 957 C CA . LEU B 1 28 ? 4.5 -8.453 -1.29 1 98.38 28 LEU B CA 1
ATOM 958 C C . LEU B 1 28 ? 3.594 -7.5 -0.516 1 98.38 28 LEU B C 1
ATOM 960 O O . LEU B 1 28 ? 3.221 -7.785 0.625 1 98.38 28 LEU B O 1
ATOM 964 N N . THR B 1 29 ? 3.295 -6.344 -1.098 1 98.38 29 THR B N 1
ATOM 965 C CA . THR B 1 29 ? 2.43 -5.359 -0.459 1 98.38 29 THR B CA 1
ATOM 966 C C . THR B 1 29 ? 1.262 -4.992 -1.37 1 98.38 29 THR B C 1
ATOM 968 O O . THR B 1 29 ? 1.432 -4.863 -2.584 1 98.38 29 THR B O 1
ATOM 971 N N . VAL B 1 30 ? 0.109 -4.793 -0.764 1 98.38 30 VAL B N 1
ATOM 972 C CA . VAL B 1 30 ? -1.077 -4.328 -1.477 1 98.38 30 VAL B CA 1
ATOM 973 C C . VAL B 1 30 ? -1.416 -2.904 -1.046 1 98.38 30 VAL B C 1
ATOM 975 O O . VAL B 1 30 ? -1.631 -2.643 0.14 1 98.38 30 VAL B O 1
ATOM 978 N N . GLU B 1 31 ? -1.434 -2.029 -2.012 1 98.25 31 GLU B N 1
ATOM 979 C CA . GLU B 1 31 ? -1.687 -0.615 -1.752 1 98.25 31 GLU B CA 1
ATOM 980 C C . GLU B 1 31 ? -3.037 -0.183 -2.318 1 98.25 31 GLU B C 1
ATOM 982 O O . GLU B 1 31 ? -3.381 -0.531 -3.449 1 98.25 31 GLU B O 1
ATOM 987 N N . ILE B 1 32 ? -3.822 0.523 -1.554 1 97.06 32 ILE B N 1
ATOM 988 C CA . ILE B 1 32 ? -5.113 1.043 -1.991 1 97.06 32 ILE B CA 1
ATOM 989 C C . ILE B 1 32 ? -4.902 2.215 -2.947 1 97.06 32 ILE B C 1
ATOM 991 O O . ILE B 1 32 ? -5.566 2.309 -3.982 1 97.06 32 ILE B O 1
ATOM 995 N N . GLY B 1 33 ? -4.016 3.109 -2.459 1 97.19 33 GLY B N 1
ATOM 996 C CA . GLY B 1 33 ? -3.738 4.297 -3.248 1 97.19 33 GLY B CA 1
ATOM 997 C C . GLY B 1 33 ? -2.727 5.223 -2.598 1 97.19 33 GLY B C 1
ATOM 998 O O . GLY B 1 33 ? -2.164 4.898 -1.55 1 97.19 33 GLY B O 1
ATOM 9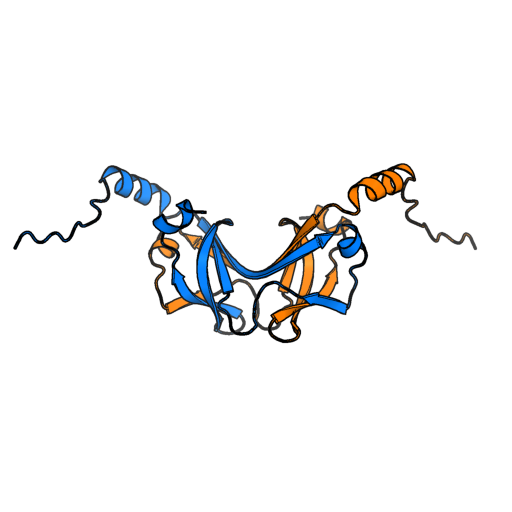99 N N . SER B 1 34 ? -2.461 6.258 -3.295 1 97.44 34 SER B N 1
ATOM 1000 C CA . SER B 1 34 ? -1.518 7.262 -2.814 1 97.44 34 SER B CA 1
ATOM 1001 C C . SER B 1 34 ? -1.962 8.672 -3.205 1 97.44 34 SER B C 1
ATOM 1003 O O . SER B 1 34 ? -2.912 8.836 -3.971 1 97.44 34 SER B O 1
ATOM 1005 N N . THR B 1 35 ? -1.403 9.633 -2.541 1 98.19 35 THR B N 1
ATOM 1006 C CA . THR B 1 35 ? -1.572 11.031 -2.904 1 98.19 35 THR B CA 1
ATOM 1007 C C . THR B 1 35 ? -0.324 11.836 -2.553 1 98.19 35 THR B C 1
ATOM 1009 O O . THR B 1 35 ? 0.525 11.375 -1.791 1 98.19 35 THR B O 1
ATOM 1012 N N . ARG B 1 36 ? -0.217 12.961 -3.23 1 98.31 36 ARG B N 1
ATOM 1013 C CA . ARG B 1 36 ? 0.847 13.906 -2.895 1 98.31 36 ARG B CA 1
ATOM 1014 C C . ARG B 1 36 ? 0.317 15.039 -2.027 1 98.31 36 ARG B C 1
ATOM 1016 O O . ARG B 1 36 ? -0.752 15.594 -2.299 1 98.31 36 ARG B O 1
ATOM 1023 N N . LEU B 1 37 ? 1.078 15.297 -1.039 1 97.44 37 LEU B N 1
ATOM 1024 C CA . LEU B 1 37 ? 0.758 16.438 -0.194 1 97.44 37 LEU B CA 1
ATOM 1025 C C . LEU B 1 37 ? 2.025 17.188 0.222 1 97.44 37 LEU B C 1
ATOM 1027 O O . LEU B 1 37 ? 3.117 16.609 0.204 1 97.44 37 LEU B O 1
ATOM 1031 N N . THR B 1 38 ? 1.828 18.438 0.597 1 97.5 38 THR B N 1
ATOM 1032 C CA . THR B 1 38 ? 2.953 19.234 1.079 1 97.5 38 THR B CA 1
ATOM 1033 C C . THR B 1 38 ? 3.271 18.891 2.533 1 97.5 38 THR B C 1
ATOM 1035 O O . THR B 1 38 ? 2.428 18.344 3.246 1 97.5 38 THR B O 1
ATOM 1038 N N . LEU B 1 39 ? 4.492 19.25 2.912 1 96.38 39 LEU B N 1
ATOM 1039 C CA . LEU B 1 39 ? 4.855 19.109 4.316 1 96.38 39 LEU B CA 1
ATOM 1040 C C . LEU B 1 39 ? 3.9 19.906 5.207 1 96.38 39 LEU B C 1
ATOM 1042 O O . LEU B 1 39 ? 3.57 19.469 6.312 1 96.38 39 LEU B O 1
ATOM 1046 N N . ARG B 1 40 ? 3.473 20.969 4.727 1 96 40 ARG B N 1
ATOM 1047 C CA . ARG B 1 40 ? 2.5 21.797 5.441 1 96 40 ARG B CA 1
ATOM 1048 C C . ARG B 1 40 ? 1.202 21.031 5.672 1 96 40 ARG B C 1
ATOM 1050 O O . ARG B 1 40 ? 0.678 21.016 6.789 1 96 40 ARG B O 1
ATOM 1057 N N . GLU B 1 41 ? 0.708 20.406 4.672 1 95.88 41 GLU B N 1
ATOM 1058 C CA . GLU B 1 41 ? -0.51 19.609 4.773 1 95.88 41 GLU B CA 1
ATOM 1059 C C . GLU B 1 41 ? -0.314 18.422 5.707 1 95.88 41 GLU B C 1
ATOM 1061 O O . GLU B 1 41 ? -1.213 18.078 6.473 1 95.88 41 GLU B O 1
ATOM 1066 N N . LEU B 1 42 ? 0.895 17.875 5.59 1 95.44 42 LEU B N 1
ATOM 1067 C CA . LEU B 1 42 ? 1.214 16.719 6.422 1 95.44 42 LEU B CA 1
ATOM 1068 C C . LEU B 1 42 ? 1.16 17.094 7.902 1 95.44 42 LEU B C 1
ATOM 1070 O O . LEU B 1 42 ? 0.606 16.344 8.711 1 95.44 42 LEU B O 1
ATOM 1074 N N . LEU B 1 43 ? 1.724 18.172 8.305 1 92.19 43 LEU B N 1
ATOM 1075 C CA . LEU B 1 43 ? 1.776 18.625 9.688 1 92.19 43 LEU B CA 1
ATOM 1076 C C . LEU B 1 43 ? 0.378 18.938 10.211 1 92.19 43 LEU B C 1
ATOM 1078 O O . LEU B 1 43 ? 0.144 18.922 11.422 1 92.19 43 LEU B O 1
ATOM 1082 N N . ALA B 1 44 ? -0.484 19.234 9.312 1 93.94 44 ALA B N 1
ATOM 1083 C CA . ALA B 1 44 ? -1.843 19.609 9.695 1 93.94 44 ALA B CA 1
ATOM 1084 C C . ALA B 1 44 ? -2.719 18.391 9.906 1 93.94 44 ALA B C 1
ATOM 1086 O O . ALA B 1 44 ? -3.836 18.484 10.422 1 93.94 44 ALA B O 1
ATOM 1087 N N . LEU B 1 45 ? -2.135 17.266 9.547 1 94.31 45 LEU B N 1
ATOM 1088 C CA . LEU B 1 45 ? -2.938 16.062 9.695 1 94.31 45 LEU B CA 1
ATOM 1089 C C . LEU B 1 45 ? -3.164 15.734 11.172 1 94.31 45 LEU B C 1
ATOM 1091 O O . LEU B 1 45 ? -2.254 15.883 11.992 1 94.31 45 LEU B O 1
ATOM 1095 N N . GLY B 1 46 ? -4.316 15.344 11.57 1 91.81 46 GLY B N 1
ATOM 1096 C CA . GLY B 1 46 ? -4.68 14.875 12.898 1 91.81 46 GLY B CA 1
ATOM 1097 C C . GLY B 1 46 ? -5.566 13.648 12.883 1 91.81 46 GLY B C 1
ATOM 1098 O O . GLY B 1 46 ? -5.844 13.094 11.812 1 91.81 46 GLY B O 1
ATOM 1099 N N . GLU B 1 47 ? -5.848 13.422 14.117 1 88.5 47 GLU B N 1
ATOM 1100 C CA . GLU B 1 47 ? -6.816 12.344 14.242 1 88.5 47 GLU B CA 1
ATOM 1101 C C . GLU B 1 47 ? -8.148 12.719 13.602 1 88.5 47 GLU B C 1
ATOM 1103 O O . GLU B 1 47 ? -8.562 13.875 13.656 1 88.5 47 GLU B O 1
ATOM 110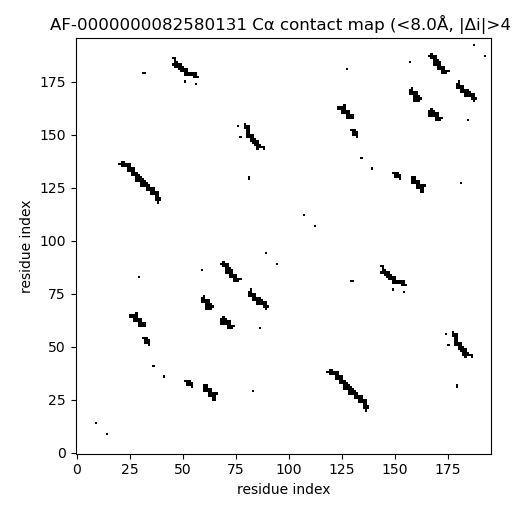8 N N . SER B 1 48 ? -8.656 12 12.672 1 91.56 48 SER B N 1
ATOM 1109 C CA . SER B 1 48 ? -9.969 12.125 12.039 1 91.56 48 SER B CA 1
ATOM 1110 C C . SER B 1 48 ? -9.867 12.766 10.664 1 91.56 48 SER B C 1
ATOM 1112 O O . SER B 1 48 ? -10.867 12.883 9.945 1 91.56 48 SER B O 1
ATOM 1114 N N . SER B 1 49 ? -8.648 13.234 10.383 1 96.31 49 SER B N 1
ATOM 1115 C CA . SER B 1 49 ? -8.469 13.773 9.039 1 96.31 49 SER B CA 1
ATOM 1116 C C . SER B 1 49 ? -8.844 12.742 7.977 1 96.31 49 SER B C 1
ATOM 1118 O O . SER B 1 49 ? -8.586 11.547 8.141 1 96.31 49 SER B O 1
ATOM 1120 N N . VAL B 1 50 ? -9.445 13.305 6.91 1 97.81 50 VAL B N 1
ATOM 1121 C CA . VAL B 1 50 ? -9.742 12.461 5.762 1 97.81 50 VAL B CA 1
ATOM 1122 C C . VAL B 1 50 ? -8.891 12.883 4.566 1 97.81 50 VAL B C 1
ATOM 1124 O O . VAL B 1 50 ? -8.875 14.062 4.199 1 97.81 50 VAL B O 1
ATOM 1127 N N . ILE B 1 51 ? -8.148 12 3.998 1 97.81 51 ILE B N 1
ATOM 1128 C CA . ILE B 1 51 ? -7.27 12.266 2.863 1 97.81 51 ILE B CA 1
ATOM 1129 C C . ILE B 1 51 ? -7.754 11.484 1.645 1 97.81 51 ILE B C 1
ATOM 1131 O O . ILE B 1 51 ? -7.879 10.258 1.694 1 97.81 51 ILE B O 1
ATOM 1135 N N . GLU B 1 52 ? -8.078 12.195 0.623 1 98.12 52 GLU B N 1
ATOM 1136 C CA . GLU B 1 52 ? -8.469 11.562 -0.634 1 98.12 52 GLU B CA 1
ATOM 1137 C C . GLU B 1 52 ? -7.262 10.961 -1.346 1 98.12 52 GLU B C 1
ATOM 1139 O O . GLU B 1 52 ? -6.211 11.602 -1.446 1 98.12 52 GLU B O 1
ATOM 1144 N N . LEU B 1 53 ? -7.387 9.766 -1.872 1 98.31 53 LEU B N 1
ATOM 1145 C CA . LEU B 1 53 ? -6.312 9.094 -2.594 1 98.31 53 LEU B CA 1
ATOM 1146 C C . LEU B 1 53 ? -6.551 9.148 -4.098 1 98.31 53 LEU B C 1
ATOM 1148 O O . LEU B 1 53 ? -7.598 9.617 -4.551 1 98.31 53 LEU B O 1
ATOM 1152 N N . ASP B 1 54 ? -5.543 8.68 -4.875 1 97.12 54 ASP B N 1
ATOM 1153 C CA . ASP B 1 54 ? -5.598 8.734 -6.332 1 97.12 54 ASP B CA 1
ATOM 1154 C C . ASP B 1 54 ? -6.164 7.438 -6.91 1 97.12 54 ASP B C 1
ATOM 1156 O O . ASP B 1 54 ? -5.695 6.953 -7.941 1 97.12 54 ASP B O 1
ATOM 1160 N N . ARG B 1 55 ? -7.109 6.883 -6.23 1 97.12 55 ARG B N 1
ATOM 1161 C CA . ARG B 1 55 ? -7.703 5.629 -6.691 1 97.12 55 ARG B CA 1
ATOM 1162 C C . ARG B 1 55 ? -9.227 5.695 -6.637 1 97.12 55 ARG B C 1
ATOM 1164 O O . ARG B 1 55 ? -9.805 6.055 -5.609 1 97.12 55 ARG B O 1
ATOM 1171 N N . GLU B 1 56 ? -9.773 5.305 -7.805 1 97.25 56 GLU B N 1
ATOM 1172 C CA . GLU B 1 56 ? -11.234 5.203 -7.801 1 97.25 56 GLU B CA 1
ATOM 1173 C C . GLU B 1 56 ? -11.703 3.982 -7.02 1 97.25 56 GLU B C 1
ATOM 1175 O O . GLU B 1 56 ? -11.055 2.936 -7.043 1 97.25 56 GLU B O 1
ATOM 1180 N N . ALA B 1 57 ? -12.836 4.062 -6.348 1 94.94 57 ALA B N 1
ATOM 1181 C CA . ALA B 1 57 ? -13.367 3.025 -5.469 1 94.94 57 ALA B CA 1
ATOM 1182 C C . ALA B 1 57 ? -13.648 1.739 -6.242 1 94.94 57 ALA B C 1
ATOM 1184 O O . ALA B 1 57 ? -13.672 0.651 -5.664 1 94.94 57 ALA B O 1
ATOM 1185 N N . ASN B 1 58 ? -13.719 1.768 -7.551 1 94.75 58 ASN B N 1
ATOM 1186 C CA . ASN B 1 58 ? -14.07 0.594 -8.344 1 94.75 58 ASN B CA 1
ATOM 1187 C C . ASN B 1 58 ? -12.859 0.035 -9.086 1 94.75 58 ASN B C 1
ATOM 1189 O O . ASN B 1 58 ? -12.984 -0.926 -9.844 1 94.75 58 ASN B O 1
ATOM 1193 N N . GLU B 1 59 ? -11.75 0.645 -8.797 1 96.69 59 GLU B N 1
ATOM 1194 C CA . GLU B 1 59 ? -10.539 0.226 -9.508 1 96.69 59 GLU B CA 1
ATOM 1195 C C . GLU B 1 59 ? -9.828 -0.905 -8.766 1 96.69 59 GLU B C 1
ATOM 1197 O O . GLU B 1 59 ? -10.047 -1.1 -7.566 1 96.69 59 GLU B O 1
ATOM 1202 N N . LEU B 1 60 ? -9.062 -1.6 -9.492 1 96.81 60 LEU B N 1
ATOM 1203 C CA . LEU B 1 60 ? -8.195 -2.615 -8.906 1 96.81 60 LEU B CA 1
ATOM 1204 C C . LEU B 1 60 ? -7.059 -1.972 -8.109 1 96.81 60 LEU B C 1
ATOM 1206 O O . LEU B 1 60 ? -6.617 -0.868 -8.438 1 96.81 60 LEU B O 1
ATOM 1210 N N . LEU B 1 61 ? -6.598 -2.693 -7.16 1 97.69 61 LEU B N 1
ATOM 1211 C CA . LEU B 1 61 ? -5.523 -2.203 -6.305 1 97.69 61 LEU B CA 1
ATOM 1212 C C . LEU B 1 61 ? -4.164 -2.631 -6.848 1 97.69 61 LEU B C 1
ATOM 1214 O O . LEU B 1 61 ? -4.059 -3.646 -7.539 1 97.69 61 LEU B O 1
ATOM 1218 N N . ASP B 1 62 ? -3.145 -1.836 -6.43 1 97.69 62 ASP B N 1
ATOM 1219 C CA . ASP B 1 62 ? -1.791 -2.133 -6.887 1 97.69 62 ASP B CA 1
ATOM 1220 C C . ASP B 1 62 ? -1.123 -3.17 -5.988 1 97.69 62 ASP B C 1
ATOM 1222 O O . ASP B 1 62 ? -1.253 -3.113 -4.762 1 97.69 62 ASP B O 1
ATOM 1226 N N . VAL B 1 63 ? -0.442 -4.078 -6.574 1 97.94 63 VAL B N 1
ATOM 1227 C CA . VAL B 1 63 ? 0.335 -5.102 -5.883 1 97.94 63 VAL B CA 1
ATOM 1228 C C . VAL B 1 63 ? 1.819 -4.918 -6.195 1 97.94 63 VAL B C 1
ATOM 1230 O O . VAL B 1 63 ? 2.219 -4.906 -7.359 1 97.94 63 VAL B O 1
ATOM 1233 N N . PHE B 1 64 ? 2.594 -4.781 -5.145 1 97.38 64 PHE B N 1
ATOM 1234 C CA . PHE B 1 64 ? 4.023 -4.527 -5.289 1 97.38 64 PHE B CA 1
ATOM 1235 C C . PHE B 1 64 ? 4.836 -5.676 -4.711 1 97.38 64 PHE B C 1
ATOM 1237 O O . PHE B 1 64 ? 4.449 -6.273 -3.705 1 97.38 64 PHE B O 1
ATOM 1244 N N . VAL B 1 65 ? 5.945 -5.934 -5.273 1 97.19 65 VAL B N 1
ATOM 1245 C CA . VAL B 1 65 ? 6.988 -6.758 -4.672 1 97.19 65 VAL B CA 1
ATOM 1246 C C . VAL B 1 65 ? 8.258 -5.93 -4.488 1 97.19 65 VAL B C 1
ATOM 1248 O O . VAL B 1 65 ? 8.828 -5.43 -5.461 1 97.19 65 VAL B O 1
ATOM 1251 N N . ASN B 1 66 ? 8.586 -5.816 -3.285 1 96.25 66 ASN B N 1
ATOM 1252 C CA . ASN B 1 66 ? 9.727 -4.977 -2.938 1 96.25 66 ASN B CA 1
ATOM 1253 C C . ASN B 1 66 ? 9.656 -3.615 -3.623 1 96.25 66 ASN B C 1
ATOM 1255 O O . ASN B 1 66 ? 10.641 -3.15 -4.195 1 96.25 66 ASN B O 1
ATOM 1259 N N . GLY B 1 67 ? 8.422 -3.092 -3.658 1 93.56 67 GLY B N 1
ATOM 1260 C CA . GLY B 1 67 ? 8.227 -1.738 -4.152 1 93.56 67 GLY B CA 1
ATOM 1261 C C . GLY B 1 67 ? 8.008 -1.678 -5.652 1 93.56 67 GLY B C 1
ATOM 1262 O O . GLY B 1 67 ? 7.727 -0.61 -6.203 1 93.56 67 GLY B O 1
ATOM 1263 N N . THR B 1 68 ? 8.078 -2.779 -6.316 1 94.88 68 THR B N 1
ATOM 1264 C CA . THR B 1 68 ? 7.883 -2.848 -7.758 1 94.88 68 THR B CA 1
ATOM 1265 C C . THR B 1 68 ? 6.469 -3.311 -8.086 1 94.88 68 THR B C 1
ATOM 1267 O O . THR B 1 68 ? 6.004 -4.328 -7.566 1 94.88 68 THR B O 1
ATOM 1270 N N . LEU B 1 69 ? 5.859 -2.568 -8.938 1 96.38 69 LEU B N 1
ATOM 1271 C CA . LEU B 1 69 ? 4.516 -2.951 -9.359 1 96.38 69 LEU B CA 1
ATOM 1272 C C . LEU B 1 69 ? 4.551 -4.215 -10.211 1 96.38 69 LEU B C 1
ATOM 1274 O O . LEU B 1 69 ? 5.211 -4.25 -11.258 1 96.38 69 LEU B O 1
ATOM 1278 N N . ILE B 1 70 ? 3.814 -5.188 -9.758 1 95.88 70 ILE B N 1
ATOM 1279 C CA . ILE B 1 70 ? 3.854 -6.438 -10.516 1 95.88 70 ILE B CA 1
ATOM 1280 C C . ILE B 1 70 ? 2.465 -6.75 -11.07 1 95.88 70 ILE B C 1
ATOM 1282 O O . ILE B 1 70 ? 2.312 -7.629 -11.914 1 95.88 70 ILE B O 1
ATOM 1286 N N . GLY B 1 71 ? 1.485 -6.148 -10.547 1 96.44 71 GLY B N 1
ATOM 1287 C CA . GLY B 1 71 ? 0.122 -6.414 -10.969 1 96.44 71 GLY B CA 1
ATOM 1288 C C . GLY B 1 71 ? -0.917 -5.668 -10.156 1 96.44 71 GLY B C 1
ATOM 1289 O O . GLY B 1 71 ? -0.58 -4.762 -9.391 1 96.44 71 GLY B O 1
ATOM 1290 N N . ARG B 1 72 ? -2.184 -6.055 -10.445 1 97.44 72 ARG B N 1
ATOM 1291 C CA . ARG B 1 72 ? -3.32 -5.473 -9.742 1 97.44 72 ARG B CA 1
ATOM 1292 C C . ARG B 1 72 ? -4.328 -6.547 -9.344 1 97.44 72 ARG B C 1
ATOM 1294 O O . ARG B 1 72 ? -4.375 -7.617 -9.961 1 97.44 72 ARG B O 1
ATOM 1301 N N . GLY B 1 73 ? -5.055 -6.23 -8.273 1 97.62 73 GLY B N 1
ATOM 1302 C CA . GLY B 1 73 ? -6.016 -7.223 -7.82 1 97.62 73 GLY B CA 1
ATOM 1303 C C . GLY B 1 73 ? -7.148 -6.625 -7.004 1 97.62 73 GLY B C 1
ATOM 1304 O O . GLY B 1 73 ? -7.211 -5.41 -6.812 1 97.62 73 GLY B O 1
ATOM 1305 N N . GLU B 1 74 ? -8.062 -7.453 -6.598 1 97 74 GLU B N 1
ATOM 1306 C CA . GLU B 1 74 ? -9.203 -7.125 -5.742 1 97 74 GLU B CA 1
ATOM 1307 C C . GLU B 1 74 ? -8.969 -7.594 -4.309 1 97 74 GLU B C 1
ATOM 1309 O O . GLU B 1 74 ? -8.398 -8.664 -4.086 1 97 74 GLU B O 1
ATOM 1314 N N . VAL B 1 75 ? -9.406 -6.789 -3.377 1 96.25 75 VAL B N 1
ATOM 1315 C CA . VAL B 1 75 ? -9.305 -7.191 -1.979 1 96.25 75 VAL B CA 1
ATOM 1316 C C . VAL B 1 75 ? -10.375 -8.234 -1.665 1 96.25 75 VAL B C 1
ATOM 1318 O O . VAL B 1 75 ? -11.523 -8.102 -2.086 1 96.25 75 VAL B O 1
ATOM 1321 N N . VAL B 1 76 ? -9.93 -9.266 -0.925 1 97.25 76 VAL B N 1
ATOM 1322 C CA . VAL B 1 76 ? -10.836 -10.297 -0.447 1 97.25 76 VAL B CA 1
ATOM 1323 C C . VAL B 1 76 ? -10.562 -10.586 1.028 1 97.25 76 VAL B C 1
ATOM 1325 O O . VAL B 1 76 ? -9.555 -10.133 1.578 1 97.25 76 VAL B O 1
ATOM 1328 N N . THR B 1 77 ? -11.539 -11.273 1.641 1 97.19 77 THR B N 1
ATOM 1329 C CA . THR B 1 77 ? -11.328 -11.742 3.006 1 97.19 77 THR B CA 1
ATOM 1330 C C . THR B 1 77 ? -11.055 -13.25 3.025 1 97.19 77 THR B C 1
ATOM 1332 O O . THR B 1 77 ? -11.797 -14.023 2.424 1 97.19 77 THR B O 1
ATOM 1335 N N . VAL B 1 78 ? -9.953 -13.539 3.531 1 95.88 78 VAL B N 1
ATOM 1336 C CA . VAL B 1 78 ? -9.586 -14.93 3.74 1 95.88 78 VAL B CA 1
ATOM 1337 C C . VAL B 1 78 ? -9.578 -15.25 5.234 1 95.88 78 VAL B C 1
ATOM 1339 O O . VAL B 1 78 ? -8.625 -14.914 5.941 1 95.88 78 VAL B O 1
ATOM 1342 N N . GLY B 1 79 ? -10.672 -15.93 5.688 1 94.94 79 GLY B N 1
ATOM 1343 C CA . GLY B 1 79 ? -10.82 -16.047 7.129 1 94.94 79 GLY B CA 1
ATOM 1344 C C . GLY B 1 79 ? -11.016 -14.711 7.824 1 94.94 79 GLY B C 1
ATOM 1345 O O . GLY B 1 79 ? -11.977 -14 7.547 1 94.94 79 GLY B O 1
ATOM 1346 N N . GLU B 1 80 ? -10.078 -14.398 8.703 1 96.94 80 GLU B N 1
ATOM 1347 C CA . GLU B 1 80 ? -10.156 -13.141 9.445 1 96.94 80 GLU B CA 1
ATOM 1348 C C . GLU B 1 80 ? -9.18 -12.109 8.883 1 96.94 80 GLU B C 1
ATOM 1350 O O . GLU B 1 80 ? -9.062 -11.008 9.422 1 96.94 80 GLU B O 1
ATOM 1355 N N . LYS B 1 81 ? -8.586 -12.523 7.738 1 97.44 81 LYS B N 1
ATOM 1356 C CA . LYS B 1 81 ? -7.543 -11.656 7.199 1 97.44 81 LYS B CA 1
ATOM 1357 C C . LYS B 1 81 ? -7.934 -11.117 5.828 1 97.44 81 LYS B C 1
ATOM 1359 O O . LYS B 1 81 ? -8.758 -11.711 5.129 1 97.44 81 LYS B O 1
ATOM 1364 N N . PHE B 1 82 ? -7.316 -9.992 5.566 1 97.44 82 PHE B N 1
ATOM 1365 C CA . PHE B 1 82 ? -7.414 -9.523 4.188 1 97.44 82 PHE B CA 1
ATOM 1366 C C . PHE B 1 82 ? -6.539 -10.367 3.27 1 97.44 82 PHE B C 1
ATOM 1368 O O . PHE B 1 82 ? -5.488 -10.859 3.686 1 97.44 82 PHE B O 1
ATOM 1375 N N . GLY B 1 83 ? -6.973 -10.492 2.029 1 97.69 83 GLY B N 1
ATOM 1376 C CA . GLY B 1 83 ? -6.203 -11.023 0.917 1 97.69 83 GLY B CA 1
ATOM 1377 C C . GLY B 1 83 ? -6.395 -10.242 -0.369 1 97.69 83 GLY B C 1
ATOM 1378 O O . GLY B 1 83 ? -7.148 -9.266 -0.401 1 97.69 83 GLY B O 1
ATOM 1379 N N . VAL B 1 84 ? -5.676 -10.648 -1.351 1 98.06 84 VAL B N 1
ATOM 1380 C CA . VAL B 1 84 ? -5.832 -10.062 -2.676 1 98.06 84 VAL B CA 1
ATOM 1381 C C . VAL B 1 84 ? -5.988 -11.164 -3.719 1 98.06 84 VAL B C 1
ATOM 1383 O O . VAL B 1 84 ? -5.27 -12.164 -3.684 1 98.06 84 VAL B O 1
ATOM 1386 N N . ARG B 1 85 ? -7.004 -11 -4.562 1 98.44 85 ARG B N 1
ATOM 1387 C CA . ARG B 1 85 ? -7.129 -11.828 -5.754 1 98.44 85 ARG B CA 1
ATOM 1388 C C . ARG B 1 85 ? -6.531 -11.133 -6.973 1 98.44 85 ARG B C 1
ATOM 1390 O O . ARG B 1 85 ? -7.004 -10.07 -7.379 1 98.44 85 ARG B O 1
ATOM 1397 N N . MET B 1 86 ? -5.531 -11.773 -7.504 1 97.81 86 MET B N 1
ATOM 1398 C CA . MET B 1 86 ? -4.848 -11.18 -8.648 1 97.81 86 MET B CA 1
ATOM 1399 C C . MET B 1 86 ? -5.754 -11.172 -9.875 1 97.81 86 MET B C 1
ATOM 1401 O O . MET B 1 86 ? -6.387 -12.18 -10.195 1 97.81 86 MET B O 1
ATOM 1405 N N . THR B 1 87 ? -5.789 -9.992 -10.539 1 97.5 87 THR B N 1
ATOM 1406 C CA . THR B 1 87 ? -6.598 -9.852 -11.75 1 97.5 87 THR B CA 1
ATOM 1407 C C . THR B 1 87 ? -5.719 -9.555 -12.961 1 97.5 87 THR B C 1
ATOM 1409 O O . THR B 1 87 ? -5.957 -10.078 -14.047 1 97.5 87 THR B O 1
ATOM 1412 N N . GLU B 1 88 ? -4.668 -8.672 -12.812 1 94.62 88 GLU B N 1
ATOM 1413 C CA . GLU B 1 88 ? -3.732 -8.297 -13.859 1 94.62 88 GLU B CA 1
ATOM 1414 C C . GLU B 1 88 ? -2.287 -8.5 -13.414 1 94.62 88 GLU B C 1
ATOM 1416 O O . GLU B 1 88 ? -1.937 -8.211 -12.273 1 94.62 88 GLU B O 1
ATOM 1421 N N . LEU B 1 89 ? -1.548 -8.984 -14.281 1 93.38 89 LEU B N 1
ATOM 1422 C CA . LEU B 1 89 ? -0.107 -9.047 -14.062 1 93.38 89 LEU B CA 1
ATOM 1423 C C . LEU B 1 89 ? 0.628 -8.117 -15.023 1 93.38 89 LEU B C 1
ATOM 1425 O O . LEU B 1 89 ? 0.277 -8.023 -16.203 1 93.38 89 LEU B O 1
ATOM 1429 N N . VAL B 1 90 ? 1.474 -7.379 -14.492 1 87.88 90 VAL B N 1
ATOM 1430 C CA . VAL B 1 90 ? 2.242 -6.457 -15.32 1 87.88 90 VAL B CA 1
ATOM 1431 C C . VAL B 1 90 ? 3.402 -7.199 -15.984 1 87.88 90 VAL B C 1
ATOM 1433 O O . VAL B 1 90 ? 4.133 -7.934 -15.312 1 87.88 90 VAL B O 1
ATOM 1436 N N . SER B 1 91 ? 3.396 -7.254 -17.312 1 76.38 91 SER B N 1
ATOM 1437 C CA . SER B 1 91 ? 4.484 -7.875 -18.062 1 76.38 91 SER B CA 1
ATOM 1438 C C . SER B 1 91 ? 5.77 -7.062 -17.953 1 76.38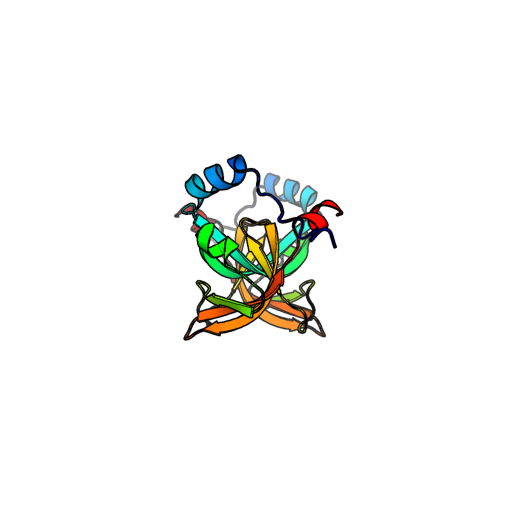 91 SER B C 1
ATOM 1440 O O . SER B 1 91 ? 5.727 -5.836 -17.828 1 76.38 91 SER B O 1
ATOM 1442 N N . PRO B 1 92 ? 6.898 -7.672 -17.453 1 62.56 92 PRO B N 1
ATOM 1443 C CA . PRO B 1 92 ? 8.164 -6.938 -17.406 1 62.56 92 PRO B CA 1
ATOM 1444 C C . PRO B 1 92 ? 8.367 -6.039 -18.625 1 62.56 92 PRO B C 1
ATOM 1446 O O . PRO B 1 92 ? 9 -4.984 -18.516 1 62.56 92 PRO B O 1
ATOM 1449 N N . ASP B 1 93 ? 7.977 -6.441 -19.734 1 57.44 93 ASP B N 1
ATOM 1450 C CA . ASP B 1 93 ? 8.227 -5.621 -20.922 1 57.44 93 ASP B CA 1
ATOM 1451 C C . ASP B 1 93 ? 7.574 -4.246 -20.781 1 57.44 93 ASP B C 1
ATOM 1453 O O . ASP B 1 93 ? 8.125 -3.246 -21.25 1 57.44 93 ASP B O 1
ATOM 1457 N N . LYS B 1 94 ? 6.449 -4.184 -20.266 1 53.44 94 LYS B N 1
ATOM 1458 C CA . LYS B 1 94 ? 5.75 -2.902 -20.203 1 53.44 94 LYS B CA 1
ATOM 1459 C C . LYS B 1 94 ? 6.328 -2.018 -19.094 1 53.44 94 LYS B C 1
ATOM 1461 O O . LYS B 1 94 ? 5.965 -0.846 -18.984 1 53.44 94 LYS B O 1
ATOM 1466 N N . ARG B 1 95 ? 6.973 -2.318 -18.25 1 51.91 95 ARG B N 1
ATOM 1467 C CA . ARG B 1 95 ? 7.59 -1.446 -17.25 1 51.91 95 ARG B CA 1
ATOM 1468 C C . ARG B 1 95 ? 8.57 -0.479 -17.906 1 51.91 95 ARG B C 1
ATOM 1470 O O . ARG B 1 95 ? 8.898 0.561 -17.344 1 51.91 95 ARG B O 1
ATOM 1477 N N . ALA B 1 96 ? 9.172 -0.966 -18.828 1 48.06 96 ALA B N 1
ATOM 1478 C CA . ALA B 1 96 ? 10.242 -0.189 -19.453 1 48.06 96 ALA B CA 1
ATOM 1479 C C . ALA B 1 96 ? 9.695 1.072 -20.109 1 48.06 96 ALA B C 1
ATOM 1481 O O . ALA B 1 96 ? 10.453 1.995 -20.422 1 48.06 96 ALA B O 1
ATOM 1482 N N . GLY B 1 97 ? 8.531 1.181 -20.391 1 37.53 97 GLY B N 1
ATOM 1483 C CA . GLY B 1 97 ? 8.156 2.334 -21.188 1 37.53 97 GLY B CA 1
ATOM 1484 C C . GLY B 1 97 ? 7.727 3.527 -20.359 1 37.53 97 GLY B C 1
ATOM 1485 O O . GLY B 1 97 ? 7.266 4.531 -20.906 1 37.53 97 GLY B O 1
ATOM 1486 N N . ARG B 1 98 ? 7.684 3.438 -19.078 1 34.69 98 ARG B N 1
ATOM 1487 C CA . ARG B 1 98 ? 7.348 4.73 -18.484 1 34.69 98 ARG B CA 1
ATOM 1488 C C . ARG B 1 98 ? 8.609 5.488 -18.078 1 34.69 98 ARG B C 1
ATOM 1490 O O . ARG B 1 98 ? 9.594 4.879 -17.656 1 34.69 98 ARG B O 1
#

Sequence (196 aa):
MNDMTAAFQVDTAVAANFRLLQDVDVKLTVEIGSTRLTLRELLALGESSVIELDREANELLDVFVNGTLIGRGEVVTVGEKFGVRMTELVSPDKRAGRMNDMTAAFQVDTAVAANFRLLQDVDVKLTVEIGSTRLTLRELLALGESSVIELDREANELLDVFVNGTLIGRGEVVTVGEKFGVRMTELVSPDKRAGR

pLDDT: mean 86.56, std 18.63, range [34.69, 98.44]

Nearest PDB structures (foldseek):
  1o6a-assembly1_A  TM=9.214E-01  e=5.517E-09  Thermotoga maritima
  1yab-assembly2_B  TM=9.114E-01  e=5.428E-08  Thermotoga maritima MSB8
  8wiw-assembly1_0  TM=9.065E-01  e=5.764E-08  Salmonella enterica subsp. enterica serovar Typhimurium str. LT2
  5xrw-assembly2_B  TM=9.245E-01  e=4.458E-07  Helicobacter pylori 26695
  8t8o-assembly1_N  TM=8.482E-01  e=7.333E-08  Salmonella enterica subsp. enterica serovar Typhimurium

Solvent-accessible surface area (backbone atoms only — not comparable to full-atom values): 10928 Å² total; per-residue (Å²): 134,82,78,64,74,73,62,75,70,63,52,65,67,56,55,55,53,43,67,73,41,32,76,42,73,43,46,37,37,35,31,65,35,36,38,77,41,30,44,50,58,56,72,66,58,48,76,63,38,73,47,69,32,76,23,50,69,86,53,70,24,46,29,24,47,77,83,38,77,43,28,27,22,44,82,42,74,53,88,66,17,29,22,34,33,30,65,45,70,54,56,76,74,66,63,68,75,112,134,81,79,72,70,72,62,78,71,64,52,66,67,57,55,54,52,43,66,74,41,31,77,41,73,44,46,37,36,36,34,65,34,36,38,78,42,30,46,50,57,57,73,66,59,48,76,63,38,72,48,72,33,75,23,48,68,87,55,70,25,45,29,23,47,78,84,38,78,42,29,26,22,43,82,42,74,52,88,65,18,29,21,35,32,29,66,46,71,53,57,76,74,66,62,68,75,111